Protein AF-A0A8S3T7C3-F1 (afdb_monomer)

Nearest PDB structures (foldseek):
  2nd4-assembly1_A  TM=6.728E-01  e=8.489E+00  Streptococcus parasanguinis FW213
  7zmh-assembly1_U  TM=4.041E-01  e=3.314E+00  Thermochaetoides thermophila DSM 1495
  4nkg-assembly2_D  TM=4.543E-01  e=6.606E+00  Homo sapiens

Structure (mmCIF, N/CA/C/O backbone):
data_AF-A0A8S3T7C3-F1
#
_entry.id   AF-A0A8S3T7C3-F1
#
loop_
_atom_site.group_PDB
_atom_site.id
_atom_site.type_symbol
_atom_site.label_atom_id
_atom_site.label_alt_id
_atom_site.label_comp_id
_atom_site.label_asym_id
_atom_site.label_entity_id
_atom_site.label_seq_id
_atom_site.pdbx_PDB_ins_code
_atom_site.Cartn_x
_atom_site.Cartn_y
_atom_site.Cartn_z
_atom_site.occupancy
_atom_site.B_iso_or_equiv
_atom_site.auth_seq_id
_atom_site.auth_comp_id
_atom_site.auth_asym_id
_atom_site.auth_atom_id
_atom_site.pdbx_PDB_model_num
ATOM 1 N N . MET A 1 1 ? 19.870 19.854 -14.815 1.00 41.34 1 MET A N 1
ATOM 2 C CA . MET A 1 1 ? 20.260 21.283 -14.797 1.00 41.34 1 MET A CA 1
ATOM 3 C C . MET A 1 1 ? 19.054 22.215 -14.689 1.00 41.34 1 MET A C 1
ATOM 5 O O . MET A 1 1 ? 19.066 23.059 -13.814 1.00 41.34 1 MET A O 1
ATOM 9 N N . VAL A 1 2 ? 17.980 22.011 -15.464 1.00 37.09 2 VAL A N 1
ATOM 10 C CA . VAL A 1 2 ? 16.758 22.855 -15.429 1.00 37.09 2 VAL A CA 1
ATOM 11 C C . VAL A 1 2 ? 15.975 22.781 -14.098 1.00 37.09 2 VAL A C 1
ATOM 13 O O . VAL A 1 2 ? 15.328 23.742 -13.699 1.00 37.09 2 VAL A O 1
ATOM 16 N N . PHE A 1 3 ? 16.064 21.662 -13.370 1.00 33.75 3 PHE A N 1
ATOM 17 C CA . PHE A 1 3 ? 15.383 21.472 -12.076 1.00 33.75 3 PHE A CA 1
ATOM 18 C C . PHE A 1 3 ? 16.030 22.252 -10.911 1.00 33.75 3 PHE A C 1
ATOM 20 O O . PHE A 1 3 ? 15.341 22.666 -9.983 1.00 33.75 3 PHE A O 1
ATOM 27 N N . GLU A 1 4 ? 17.345 22.489 -10.976 1.00 38.09 4 GLU A N 1
ATOM 28 C CA . GLU A 1 4 ? 18.123 23.187 -9.937 1.00 38.09 4 GLU A CA 1
ATOM 29 C C . GLU A 1 4 ? 17.812 24.692 -9.887 1.00 38.09 4 GLU A C 1
ATOM 31 O O . GLU A 1 4 ? 17.705 25.272 -8.805 1.00 38.09 4 GLU A O 1
ATOM 36 N N . GLU A 1 5 ? 17.631 25.332 -11.047 1.00 37.97 5 GLU A N 1
ATOM 37 C CA . GLU A 1 5 ? 17.332 26.770 -11.127 1.00 37.97 5 GLU A CA 1
ATOM 38 C C . GLU A 1 5 ? 15.930 27.090 -10.603 1.00 37.97 5 GLU A C 1
ATOM 40 O O . GLU A 1 5 ? 15.769 28.031 -9.826 1.00 37.97 5 GLU A O 1
ATOM 45 N N . LYS A 1 6 ? 14.940 26.246 -10.921 1.00 42.19 6 LYS A N 1
ATOM 46 C CA . LYS A 1 6 ? 13.554 26.420 -10.460 1.00 42.19 6 LYS A CA 1
ATOM 47 C C . LYS A 1 6 ? 13.415 26.242 -8.938 1.00 42.19 6 LYS A C 1
ATOM 49 O O . LYS A 1 6 ? 12.592 26.901 -8.310 1.00 42.19 6 LYS A O 1
ATOM 54 N N . TYR A 1 7 ? 14.257 25.402 -8.328 1.00 45.41 7 TYR A N 1
ATOM 55 C CA . TYR A 1 7 ? 14.296 25.195 -6.874 1.00 45.41 7 TYR A CA 1
ATOM 56 C C . TYR A 1 7 ? 14.985 26.351 -6.124 1.00 45.41 7 TYR A C 1
ATOM 58 O O . TYR A 1 7 ? 14.538 26.746 -5.048 1.00 45.41 7 TYR A O 1
ATOM 66 N N . ARG A 1 8 ? 16.024 26.975 -6.705 1.00 41.47 8 ARG A N 1
ATOM 67 C CA . ARG A 1 8 ? 16.654 28.182 -6.124 1.00 41.47 8 ARG A CA 1
ATOM 68 C C . ARG A 1 8 ? 15.739 29.404 -6.112 1.00 41.47 8 ARG A C 1
ATOM 70 O O . ARG A 1 8 ? 15.961 30.295 -5.294 1.00 41.47 8 ARG A O 1
ATOM 77 N N . GLU A 1 9 ? 14.754 29.467 -7.003 1.00 44.12 9 GLU A N 1
ATOM 78 C CA . GLU A 1 9 ? 13.729 30.516 -6.977 1.00 44.12 9 GLU A CA 1
ATOM 79 C C . GLU A 1 9 ? 12.696 30.287 -5.867 1.00 44.12 9 GLU A C 1
ATOM 81 O O . GLU A 1 9 ? 12.361 31.239 -5.168 1.00 44.12 9 GLU A O 1
ATOM 86 N N . LEU A 1 10 ? 12.283 29.038 -5.618 1.00 44.03 10 LEU A N 1
ATOM 87 C CA . LEU A 1 10 ? 11.311 28.694 -4.566 1.00 44.03 10 LEU A CA 1
ATOM 88 C C . LEU A 1 10 ? 11.869 28.868 -3.140 1.00 44.03 10 LEU A C 1
ATOM 90 O O . LEU A 1 10 ? 11.147 29.276 -2.236 1.00 44.03 10 LEU A O 1
ATOM 94 N N . MET A 1 11 ? 13.171 28.643 -2.937 1.00 41.97 11 MET A N 1
ATOM 95 C CA . MET A 1 11 ? 13.818 28.743 -1.615 1.00 41.97 11 MET A CA 1
ATOM 96 C C . MET A 1 11 ? 14.141 30.182 -1.168 1.00 41.97 11 MET A C 1
ATOM 98 O O . MET A 1 11 ? 14.700 30.379 -0.086 1.00 41.97 11 MET A O 1
ATOM 102 N N . LYS A 1 12 ? 13.826 31.205 -1.978 1.00 38.59 12 LYS A N 1
ATOM 103 C CA . LYS A 1 12 ? 14.024 32.616 -1.596 1.00 38.59 12 LYS A CA 1
ATOM 104 C C . LYS A 1 12 ? 12.904 33.170 -0.707 1.00 38.59 12 LYS A C 1
ATOM 106 O O . LYS A 1 12 ? 13.163 34.151 -0.014 1.00 38.59 12 LYS A O 1
ATOM 111 N N . ASP A 1 13 ? 11.743 32.513 -0.649 1.00 41.47 13 ASP A N 1
ATOM 112 C CA . ASP A 1 13 ? 10.559 33.023 0.063 1.00 41.47 13 ASP A CA 1
ATOM 113 C C . ASP A 1 13 ? 10.259 32.353 1.423 1.00 41.47 13 ASP A C 1
ATOM 115 O O . ASP A 1 13 ? 9.449 32.865 2.191 1.00 41.47 13 ASP A O 1
ATOM 119 N N . GLU A 1 14 ? 10.954 31.282 1.823 1.00 36.72 14 GLU A N 1
ATOM 120 C CA . GLU A 1 14 ? 10.648 30.549 3.073 1.00 36.72 14 GLU A CA 1
ATOM 121 C C . GLU A 1 14 ? 11.502 30.949 4.294 1.00 36.72 14 GLU A C 1
ATOM 123 O O . GLU A 1 14 ? 11.861 30.129 5.140 1.00 36.72 14 GLU A O 1
ATOM 128 N N . LYS A 1 15 ? 11.810 32.242 4.453 1.00 32.53 15 LYS A N 1
ATOM 129 C CA . LYS A 1 15 ? 12.332 32.784 5.727 1.00 32.53 15 LYS A CA 1
ATOM 130 C C . LYS A 1 15 ? 11.276 33.552 6.516 1.00 32.53 15 LYS A C 1
ATOM 132 O O . LYS A 1 15 ? 11.563 34.610 7.056 1.00 32.53 15 LYS A O 1
ATOM 137 N N . SER A 1 16 ? 10.067 33.016 6.623 1.00 36.00 16 SER A N 1
ATOM 138 C CA . SER A 1 16 ? 9.150 33.344 7.717 1.00 36.00 16 SER A CA 1
ATOM 139 C C . SER A 1 16 ? 7.939 32.428 7.644 1.00 36.00 16 SER A C 1
ATOM 141 O O . SER A 1 16 ? 7.048 32.668 6.841 1.00 36.00 16 SER A O 1
ATOM 143 N N . ASN A 1 17 ? 7.880 31.396 8.484 1.00 29.30 17 ASN A N 1
ATOM 144 C CA . ASN A 1 17 ? 6.761 3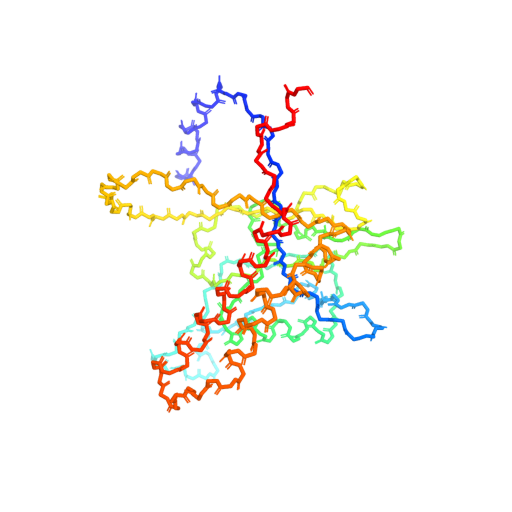1.220 9.411 1.00 29.30 17 ASN A CA 1
ATOM 145 C C . ASN A 1 17 ? 6.934 29.952 10.248 1.00 29.30 17 ASN A C 1
ATOM 147 O O . ASN A 1 17 ? 7.279 28.875 9.776 1.00 29.30 17 ASN A O 1
ATOM 151 N N . ARG A 1 18 ? 6.708 30.151 11.540 1.00 36.19 18 ARG A N 1
ATOM 152 C CA . ARG A 1 18 ? 6.768 29.194 12.636 1.00 36.19 18 ARG A CA 1
ATOM 153 C C . ARG A 1 18 ? 5.322 28.799 12.950 1.00 36.19 18 ARG A C 1
ATOM 155 O O . ARG A 1 18 ? 4.588 29.680 13.366 1.00 36.19 18 ARG A O 1
ATOM 162 N N . PHE A 1 19 ? 4.946 27.530 12.795 1.00 27.70 19 PHE A N 1
ATOM 163 C CA . PHE A 1 19 ? 3.709 26.929 13.334 1.00 27.70 19 PHE A CA 1
ATOM 164 C C . PHE A 1 19 ? 3.987 25.428 13.533 1.00 27.70 19 PHE A C 1
ATOM 166 O O . PHE A 1 19 ? 4.433 24.764 12.605 1.00 27.70 19 PHE A O 1
ATOM 173 N N . GLU A 1 20 ? 4.137 24.939 14.764 1.00 28.67 20 GLU A N 1
ATOM 174 C CA . GLU A 1 20 ? 3.108 24.529 15.738 1.00 28.67 20 GLU A CA 1
ATOM 175 C C . GLU A 1 20 ? 2.345 23.243 15.373 1.00 28.67 20 GLU A C 1
ATOM 177 O O . GLU A 1 20 ? 1.878 23.038 14.259 1.00 28.67 20 GLU A O 1
ATOM 182 N N . ASN A 1 21 ? 2.310 22.366 16.378 1.00 31.17 21 ASN A N 1
ATOM 183 C CA . ASN A 1 21 ? 1.920 20.959 16.392 1.00 31.17 21 ASN A CA 1
ATOM 184 C C . ASN A 1 21 ? 0.491 20.689 15.912 1.00 31.17 21 ASN A C 1
ATOM 186 O O . ASN A 1 21 ? -0.402 21.466 16.230 1.00 31.17 21 ASN A O 1
ATOM 190 N N . CYS A 1 22 ? 0.255 19.500 15.342 1.00 24.47 22 CYS A N 1
ATOM 191 C CA . CYS A 1 22 ? -1.000 18.753 15.505 1.00 24.47 22 CYS A CA 1
ATOM 192 C C . CYS A 1 22 ? -0.789 17.250 15.234 1.00 24.47 22 CYS A C 1
ATOM 194 O O . CYS A 1 22 ? -0.363 16.848 14.154 1.00 24.47 22 CYS A O 1
ATOM 196 N N . GLU A 1 23 ? -1.106 16.434 16.239 1.00 27.38 23 GLU A N 1
ATOM 197 C CA . GLU A 1 23 ? -1.220 14.973 16.188 1.00 27.38 23 GLU A CA 1
ATOM 198 C C . GLU A 1 23 ? -2.558 14.537 15.560 1.00 27.38 23 GLU A C 1
ATOM 200 O O . GLU A 1 23 ? -3.568 15.238 15.672 1.00 27.38 23 GLU A O 1
ATOM 205 N N . GLY A 1 24 ? -2.599 13.340 14.961 1.00 26.66 24 GLY A N 1
ATOM 206 C CA . GLY A 1 24 ? -3.849 12.714 14.519 1.00 26.66 24 GLY A CA 1
ATOM 207 C C . GLY A 1 24 ? -3.660 11.406 13.750 1.00 26.66 24 GLY A C 1
ATOM 208 O O . GLY A 1 24 ? -3.344 11.418 12.567 1.00 26.66 24 GLY A O 1
ATOM 209 N N . LEU A 1 25 ? -3.876 10.294 14.453 1.00 27.42 25 LEU A N 1
ATOM 210 C CA . LEU A 1 25 ? -3.866 8.898 14.000 1.00 27.42 25 LEU A CA 1
ATOM 211 C C . LEU A 1 25 ? -5.093 8.547 13.133 1.00 27.42 25 LEU A C 1
ATOM 213 O O . LEU A 1 25 ? -6.195 9.021 13.407 1.00 27.42 25 LEU A O 1
ATOM 217 N N . ALA A 1 26 ? -4.923 7.624 12.181 1.00 27.19 26 ALA A N 1
ATOM 218 C CA . ALA A 1 26 ? -6.006 6.877 11.531 1.00 27.19 26 ALA A CA 1
ATOM 219 C C . ALA A 1 26 ? -5.814 5.358 11.764 1.00 27.19 26 ALA A C 1
ATOM 221 O O . ALA A 1 26 ? -4.669 4.901 11.765 1.00 27.19 26 ALA A O 1
ATOM 222 N N . PRO A 1 27 ? -6.886 4.567 11.978 1.00 32.22 27 PRO A N 1
ATOM 223 C CA . PRO A 1 27 ? -6.794 3.139 12.276 1.00 32.22 27 PRO A CA 1
ATOM 224 C C . PRO A 1 27 ? -6.954 2.283 11.007 1.00 32.22 27 PRO A C 1
ATOM 226 O O . PRO A 1 27 ? -7.888 2.494 10.236 1.00 32.22 27 PRO A O 1
ATOM 229 N N . VAL A 1 28 ? -6.104 1.268 10.820 1.00 30.17 28 VAL A N 1
ATOM 230 C CA . VAL A 1 28 ? -6.327 0.183 9.844 1.00 30.17 28 VAL A CA 1
ATOM 231 C C . VAL A 1 28 ? -6.157 -1.167 10.547 1.00 30.17 28 VAL A C 1
ATOM 233 O O . VAL A 1 28 ? -5.295 -1.342 11.404 1.00 30.17 28 VAL A O 1
ATOM 236 N N . GLN A 1 29 ? -7.081 -2.074 10.236 1.00 29.91 29 GLN A N 1
ATOM 237 C CA . GLN A 1 29 ? -7.439 -3.298 10.953 1.00 29.91 29 GLN A CA 1
ATOM 238 C C . GLN A 1 29 ? -6.289 -4.296 11.180 1.00 29.91 29 GLN A C 1
ATOM 240 O O . GLN A 1 29 ? -5.630 -4.750 10.250 1.00 29.91 29 GLN A O 1
ATOM 245 N N . LEU A 1 30 ? -6.163 -4.730 12.438 1.00 27.92 30 LEU A N 1
ATOM 246 C CA . LEU A 1 30 ? -5.448 -5.930 12.875 1.00 27.92 30 LEU A CA 1
ATOM 247 C C . LEU A 1 30 ? -6.352 -7.162 12.693 1.00 27.92 30 LEU A C 1
ATOM 249 O O . LEU A 1 30 ? -7.326 -7.328 13.427 1.00 27.92 30 LEU A O 1
ATOM 253 N N . ILE A 1 31 ? -6.003 -8.057 11.766 1.00 29.80 31 ILE A N 1
ATOM 254 C CA . ILE A 1 31 ? -6.471 -9.449 11.791 1.00 29.80 31 ILE A CA 1
ATOM 255 C C . ILE A 1 31 ? -5.421 -10.256 12.558 1.00 29.80 31 ILE A C 1
ATOM 257 O O . ILE A 1 31 ? -4.314 -10.490 12.084 1.00 29.80 31 ILE A O 1
ATOM 261 N N . SER A 1 32 ? -5.774 -10.648 13.781 1.00 28.91 32 SER A N 1
ATOM 262 C CA . SER A 1 32 ? -4.986 -11.524 14.647 1.00 28.91 32 SER A CA 1
ATOM 263 C C . SER A 1 32 ? -5.475 -12.961 14.492 1.00 28.91 32 SER A C 1
ATOM 265 O O . SER A 1 32 ? -6.588 -13.261 14.925 1.00 28.91 32 SER A O 1
ATOM 267 N N . GLN A 1 33 ? -4.616 -13.857 14.004 1.00 28.38 33 GLN A N 1
ATOM 268 C CA . GLN A 1 33 ? -4.565 -15.239 14.486 1.00 28.38 33 GLN A CA 1
ATOM 269 C C . GLN A 1 33 ? -3.101 -15.705 14.565 1.00 28.38 33 GLN A C 1
ATOM 271 O O . GLN A 1 33 ? -2.411 -15.828 13.563 1.00 28.38 33 GLN A O 1
ATOM 276 N N . TYR A 1 34 ? -2.644 -15.904 15.803 1.00 30.69 34 TYR A N 1
ATOM 277 C CA . TYR A 1 34 ? -1.534 -16.751 16.257 1.00 30.69 34 TYR A CA 1
ATOM 278 C C . TYR A 1 34 ? -0.180 -16.707 15.502 1.00 30.69 34 TYR A C 1
ATOM 280 O O . TYR A 1 34 ? 0.051 -17.409 14.528 1.00 30.69 34 TYR A O 1
ATOM 288 N N . GLY A 1 35 ? 0.808 -16.031 16.105 1.00 35.06 35 GLY A N 1
ATOM 289 C CA . GLY A 1 35 ? 2.075 -16.716 16.417 1.00 35.06 35 GLY A CA 1
ATOM 290 C C . GLY A 1 35 ? 3.281 -16.619 15.474 1.00 35.06 35 GLY A C 1
ATOM 291 O O . GLY A 1 35 ? 4.296 -17.234 15.786 1.00 35.06 35 GLY A O 1
ATOM 292 N N . THR A 1 36 ? 3.266 -15.835 14.396 1.00 36.44 36 THR A N 1
ATOM 293 C CA . THR A 1 36 ? 4.489 -15.577 13.603 1.00 36.44 36 THR A CA 1
ATOM 294 C C . THR A 1 36 ? 4.577 -14.109 13.224 1.00 36.44 36 THR A C 1
ATOM 296 O O . THR A 1 36 ? 3.630 -13.593 12.650 1.00 36.44 36 THR A O 1
ATOM 299 N N . CYS A 1 37 ? 5.686 -13.428 13.528 1.00 47.44 37 CYS A N 1
ATOM 300 C CA . CYS A 1 37 ? 5.932 -12.023 13.173 1.00 47.44 37 CYS A CA 1
ATOM 301 C C . CYS A 1 37 ? 5.534 -11.744 11.713 1.00 47.44 37 CYS A C 1
ATOM 303 O O . CYS A 1 37 ? 6.211 -12.232 10.814 1.00 47.44 37 CYS A O 1
ATOM 305 N N . TRP A 1 38 ? 4.441 -11.004 11.497 1.00 61.25 38 TRP A N 1
ATOM 306 C CA . TRP A 1 38 ? 3.673 -10.846 10.243 1.00 61.25 38 TRP A CA 1
ATOM 307 C C . TRP A 1 38 ? 4.320 -9.934 9.184 1.00 61.25 38 TRP A C 1
ATOM 309 O O . TRP A 1 38 ? 3.643 -9.392 8.318 1.00 61.25 38 TRP A O 1
ATOM 319 N N . TRP A 1 39 ? 5.632 -9.752 9.246 1.00 82.25 39 TRP A N 1
ATOM 320 C CA . TRP A 1 39 ? 6.333 -8.721 8.493 1.00 82.25 39 TRP A CA 1
ATOM 321 C C . TRP A 1 39 ? 7.027 -9.318 7.260 1.00 82.25 39 TRP A C 1
ATOM 323 O O . TRP A 1 39 ? 7.848 -10.223 7.441 1.00 82.25 39 TRP A O 1
ATOM 333 N N . PRO A 1 40 ? 6.698 -8.875 6.032 1.00 89.00 40 PRO A N 1
ATOM 334 C CA . PRO A 1 40 ? 7.343 -9.371 4.821 1.00 89.00 40 PRO A CA 1
ATOM 335 C C . PRO A 1 40 ? 8.765 -8.815 4.702 1.00 89.00 40 PRO A C 1
ATOM 337 O O . PRO A 1 40 ? 8.986 -7.631 4.939 1.00 89.00 40 PRO A O 1
ATOM 340 N N . TRP A 1 41 ? 9.716 -9.656 4.296 1.00 93.19 41 TRP A N 1
ATOM 341 C CA . TRP A 1 41 ? 11.074 -9.234 3.949 1.00 93.19 41 TRP A CA 1
ATOM 342 C C . TRP A 1 41 ? 11.267 -9.350 2.443 1.00 93.19 41 TRP A C 1
ATOM 344 O O . TRP A 1 41 ? 11.242 -10.454 1.904 1.00 93.19 41 TRP A O 1
ATOM 354 N N . THR A 1 42 ? 11.461 -8.225 1.758 1.00 93.56 42 THR A N 1
ATOM 355 C CA . THR A 1 42 ? 11.630 -8.184 0.292 1.00 93.56 42 THR A CA 1
ATOM 356 C C . THR A 1 42 ? 13.080 -8.019 -0.166 1.00 93.56 42 THR A C 1
ATOM 358 O O . THR A 1 42 ? 13.342 -8.018 -1.368 1.00 93.56 42 THR A O 1
ATOM 361 N N . GLY A 1 43 ? 14.036 -7.860 0.753 1.00 91.81 43 GLY A N 1
ATOM 362 C CA . GLY A 1 43 ? 15.450 -7.637 0.431 1.00 91.81 43 GLY A CA 1
ATOM 363 C C . GLY A 1 43 ? 15.625 -6.478 -0.547 1.00 91.81 43 GLY A C 1
ATOM 364 O O . GLY A 1 43 ? 14.952 -5.461 -0.403 1.00 91.81 43 GLY A O 1
ATOM 365 N N . SER A 1 44 ? 16.416 -6.674 -1.603 1.00 90.75 44 SER A N 1
ATOM 366 C CA . SER A 1 44 ? 16.519 -5.766 -2.765 1.00 90.75 44 SER A CA 1
ATOM 367 C C . SER A 1 44 ? 15.957 -6.385 -4.052 1.00 90.75 44 SER A C 1
ATOM 369 O O . SER A 1 44 ? 16.296 -5.947 -5.147 1.00 90.75 44 SER A O 1
ATOM 371 N N . GLU A 1 45 ? 15.112 -7.413 -3.930 1.00 92.88 45 GLU A N 1
ATOM 372 C CA . GLU A 1 45 ? 14.513 -8.090 -5.084 1.00 92.88 45 GLU A CA 1
ATOM 373 C C . GLU A 1 45 ? 13.605 -7.140 -5.886 1.00 92.88 45 GLU A C 1
ATOM 375 O O . GLU A 1 45 ? 12.971 -6.246 -5.291 1.00 92.88 45 GLU A O 1
ATOM 380 N N . PRO A 1 46 ? 13.542 -7.315 -7.220 1.00 92.25 46 PRO A N 1
ATOM 381 C CA . PRO A 1 46 ? 12.700 -6.509 -8.088 1.00 92.25 46 PRO A CA 1
ATOM 382 C C . PRO A 1 46 ? 11.216 -6.804 -7.843 1.00 92.25 46 PRO A C 1
ATOM 384 O O .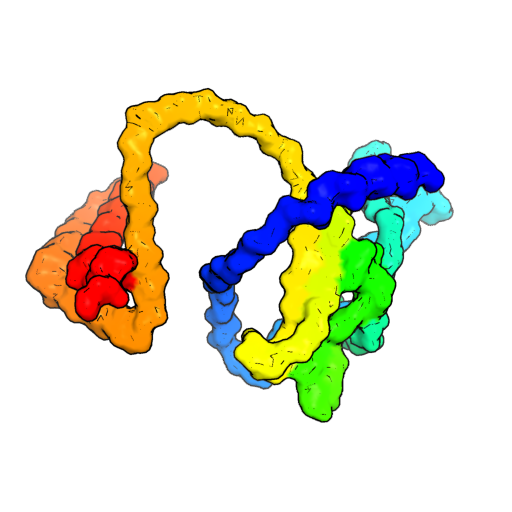 PRO A 1 46 ? 10.806 -7.938 -7.619 1.00 92.25 46 PRO A O 1
ATOM 387 N N . ASP A 1 47 ? 10.408 -5.754 -7.912 1.00 93.00 47 ASP A N 1
ATOM 388 C CA . ASP A 1 47 ? 8.940 -5.762 -7.827 1.00 93.00 47 ASP A CA 1
ATOM 389 C C . ASP A 1 47 ? 8.295 -5.459 -9.200 1.00 93.00 47 ASP A C 1
ATOM 391 O O . ASP A 1 47 ? 7.146 -5.024 -9.277 1.00 93.00 47 ASP A O 1
ATOM 395 N N . PHE A 1 48 ? 9.062 -5.660 -10.274 1.00 92.00 48 PHE A N 1
ATOM 396 C CA . PHE A 1 48 ? 8.691 -5.468 -11.676 1.00 92.00 48 PHE A CA 1
ATOM 397 C C . PHE A 1 48 ? 9.319 -6.571 -12.536 1.00 92.00 48 PHE A C 1
ATOM 399 O O . PHE A 1 48 ? 10.262 -7.240 -12.101 1.00 92.00 48 PHE A O 1
ATOM 406 N N . ILE A 1 49 ? 8.812 -6.756 -13.756 1.00 88.81 49 ILE A N 1
ATOM 407 C CA . ILE A 1 49 ? 9.365 -7.734 -14.700 1.00 88.81 49 ILE A CA 1
ATOM 408 C C . ILE A 1 49 ? 10.682 -7.190 -15.265 1.00 88.81 49 ILE A C 1
ATOM 410 O O . ILE A 1 49 ? 10.728 -6.120 -15.868 1.00 88.81 49 ILE A O 1
ATOM 414 N N . GLN A 1 50 ? 11.782 -7.909 -15.051 1.00 84.69 50 GLN A N 1
ATOM 415 C CA . GLN A 1 50 ? 13.063 -7.552 -15.662 1.00 84.69 50 GLN A CA 1
ATOM 416 C C . GLN A 1 50 ? 13.012 -7.814 -17.172 1.00 84.69 50 GLN A C 1
ATOM 418 O O . GLN A 1 50 ? 12.425 -8.801 -17.604 1.00 84.69 50 GLN A O 1
ATOM 423 N N . ASP A 1 51 ? 13.622 -6.924 -17.957 1.00 79.94 51 ASP A N 1
ATOM 424 C CA . ASP A 1 51 ? 13.691 -7.013 -19.425 1.00 79.94 51 ASP A CA 1
ATOM 425 C C . ASP A 1 51 ? 12.324 -7.054 -20.141 1.00 79.94 51 ASP A C 1
ATOM 427 O O . ASP A 1 51 ? 12.197 -7.574 -21.250 1.00 79.94 51 ASP A O 1
ATOM 431 N N . ASP A 1 52 ? 11.315 -6.412 -19.543 1.00 80.81 52 ASP A N 1
ATOM 432 C CA . ASP A 1 52 ? 9.912 -6.397 -19.995 1.00 80.81 52 ASP A CA 1
ATOM 433 C C . ASP A 1 52 ? 9.668 -5.752 -21.374 1.00 80.81 52 ASP A C 1
ATOM 435 O O . ASP A 1 52 ? 8.597 -5.875 -21.964 1.00 80.81 52 ASP A O 1
ATOM 439 N N . SER A 1 53 ? 10.666 -5.038 -21.893 1.00 74.50 53 SER A N 1
ATOM 440 C CA . SER A 1 53 ? 10.630 -4.376 -23.205 1.00 74.50 53 SER A CA 1
ATOM 441 C C . SER A 1 53 ? 11.495 -5.068 -24.262 1.00 74.50 53 SER A C 1
ATOM 443 O O . SER A 1 53 ? 11.575 -4.581 -25.391 1.00 74.50 53 SER A O 1
ATOM 445 N N . SER A 1 54 ? 12.157 -6.180 -23.919 1.00 69.06 54 SER A N 1
ATOM 446 C CA . SER A 1 54 ? 13.022 -6.893 -24.859 1.00 69.06 54 SER A CA 1
ATOM 447 C C . SER A 1 54 ? 12.200 -7.796 -25.786 1.00 69.06 54 SER A C 1
ATOM 449 O O . SER A 1 54 ? 11.610 -8.789 -25.370 1.00 69.06 54 SER A O 1
ATOM 451 N N . ASP A 1 55 ? 12.193 -7.462 -27.078 1.00 67.81 55 ASP A N 1
ATOM 452 C CA . ASP A 1 55 ? 11.618 -8.304 -28.143 1.00 67.81 55 ASP A CA 1
ATOM 453 C C . ASP A 1 55 ? 12.589 -9.423 -28.580 1.00 67.81 55 ASP A C 1
ATOM 455 O O . ASP A 1 55 ? 12.328 -10.187 -29.508 1.00 67.81 55 ASP A O 1
ATOM 459 N N . ASP A 1 56 ? 13.742 -9.521 -27.909 1.00 70.19 56 ASP A N 1
ATOM 460 C CA . ASP A 1 56 ? 14.888 -10.346 -28.310 1.00 70.19 56 ASP A CA 1
ATOM 461 C C . ASP A 1 56 ? 14.608 -11.856 -28.245 1.00 70.19 56 ASP A C 1
ATOM 463 O O . ASP A 1 56 ? 15.322 -12.659 -28.856 1.00 70.19 56 ASP A O 1
ATOM 467 N N . HIS A 1 57 ? 13.590 -12.269 -27.488 1.00 72.50 57 HIS A N 1
ATOM 468 C CA . HIS A 1 57 ? 13.300 -13.682 -27.237 1.00 72.50 57 HIS A CA 1
ATOM 469 C C . HIS A 1 57 ? 11.881 -14.097 -27.624 1.00 72.50 57 HIS A C 1
ATOM 471 O O . HIS A 1 57 ? 11.691 -15.227 -28.083 1.00 72.50 57 HIS A O 1
ATOM 477 N N . ILE A 1 58 ? 10.888 -13.222 -27.448 1.00 76.06 58 ILE A N 1
ATOM 478 C CA . ILE A 1 58 ? 9.485 -13.510 -27.758 1.00 76.06 58 ILE A CA 1
ATOM 479 C C . ILE A 1 58 ? 8.844 -12.238 -28.323 1.00 76.06 58 ILE A C 1
ATOM 481 O O . ILE A 1 58 ? 8.854 -11.233 -27.616 1.00 76.06 58 ILE A O 1
ATOM 485 N N . PRO A 1 59 ? 8.246 -12.288 -29.531 1.00 78.00 59 PRO A N 1
ATOM 486 C CA . PRO A 1 59 ? 7.562 -11.141 -30.104 1.00 78.00 59 PRO A CA 1
ATOM 487 C C . PRO A 1 59 ? 6.424 -10.675 -29.187 1.00 78.00 59 PRO A C 1
ATOM 489 O O . PRO A 1 59 ? 5.475 -11.430 -28.942 1.00 78.00 59 PRO A O 1
ATOM 492 N N . LEU A 1 60 ? 6.515 -9.445 -28.682 1.00 79.75 60 LEU A N 1
ATOM 493 C CA . LEU A 1 60 ? 5.479 -8.850 -27.838 1.00 79.75 60 LEU A CA 1
ATOM 494 C C . LEU A 1 60 ? 4.261 -8.445 -28.682 1.00 79.75 60 LEU A C 1
ATOM 496 O O . LEU A 1 60 ? 4.373 -7.968 -29.813 1.00 79.75 60 LEU A O 1
ATOM 500 N N . TYR A 1 61 ? 3.058 -8.624 -28.133 1.00 81.69 61 TYR A N 1
ATOM 501 C CA . TYR A 1 61 ? 1.840 -8.154 -28.793 1.00 81.69 61 TYR A CA 1
ATOM 502 C C . TYR A 1 61 ? 1.775 -6.623 -28.777 1.00 81.69 61 TYR A C 1
ATOM 504 O O . TYR A 1 61 ? 2.116 -5.995 -27.780 1.00 81.69 61 TYR A O 1
ATOM 512 N N . ASN A 1 62 ? 1.226 -6.017 -29.835 1.00 79.31 62 ASN A N 1
ATOM 513 C CA . ASN A 1 62 ? 1.109 -4.554 -29.966 1.00 79.31 62 ASN A CA 1
ATOM 514 C C . ASN A 1 62 ? 0.354 -3.858 -28.813 1.00 79.31 62 ASN A C 1
ATOM 516 O O . ASN A 1 62 ? 0.454 -2.645 -28.663 1.00 79.31 62 ASN A O 1
ATOM 520 N N 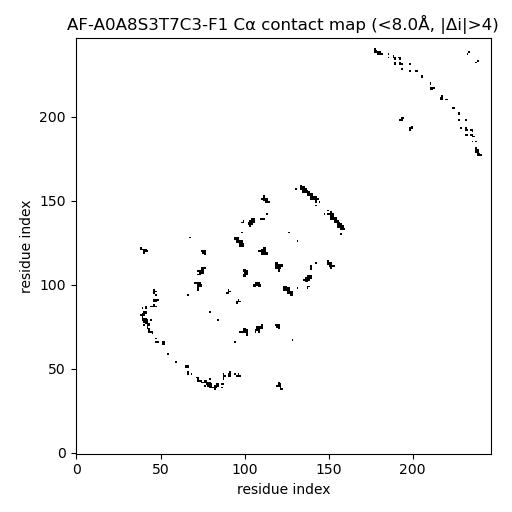. ASN A 1 63 ? -0.455 -4.593 -28.047 1.00 83.75 63 ASN A N 1
ATOM 521 C CA . ASN A 1 63 ? -1.218 -4.090 -26.904 1.00 83.75 63 ASN A CA 1
ATOM 522 C C . ASN A 1 63 ? -0.587 -4.438 -25.545 1.00 83.75 63 ASN A C 1
ATOM 524 O O . ASN A 1 63 ? -1.215 -4.196 -24.514 1.00 83.75 63 ASN A O 1
ATOM 528 N N . TYR A 1 64 ? 0.609 -5.029 -25.529 1.00 84.25 64 TYR A N 1
ATOM 529 C CA . TYR A 1 64 ? 1.352 -5.259 -24.301 1.00 84.25 64 TYR A CA 1
ATOM 530 C C . TYR A 1 64 ? 1.869 -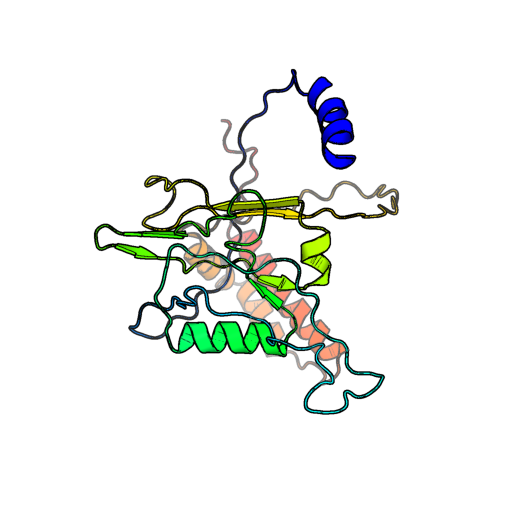3.925 -23.762 1.00 84.25 64 TYR A C 1
ATOM 532 O O . TYR A 1 64 ? 2.576 -3.193 -24.452 1.00 84.25 64 TYR A O 1
ATOM 540 N N . ASN A 1 65 ? 1.474 -3.589 -22.537 1.00 83.19 65 ASN A N 1
ATOM 541 C CA . ASN A 1 65 ? 1.934 -2.379 -21.873 1.00 83.19 65 ASN A CA 1
ATOM 542 C C . ASN A 1 65 ? 3.127 -2.733 -20.985 1.00 83.19 65 ASN A C 1
ATOM 544 O O . ASN A 1 65 ? 2.917 -3.247 -19.883 1.00 83.19 65 ASN A O 1
ATOM 548 N N . CYS A 1 66 ? 4.337 -2.470 -21.477 1.00 83.94 66 CYS A N 1
ATOM 549 C CA . CYS A 1 66 ? 5.563 -2.675 -20.717 1.00 83.94 66 CYS A CA 1
ATOM 550 C C . CYS A 1 66 ? 5.584 -1.812 -19.448 1.00 83.94 66 CYS A C 1
ATOM 552 O O . CYS A 1 66 ? 5.052 -0.702 -19.407 1.00 83.94 66 CYS A O 1
ATOM 554 N N . ASP A 1 67 ? 6.234 -2.323 -18.419 1.00 81.94 67 ASP A N 1
ATOM 555 C CA . ASP A 1 67 ? 6.455 -1.642 -17.156 1.00 81.94 67 ASP A CA 1
ATOM 556 C C . ASP A 1 67 ? 7.422 -0.452 -17.306 1.00 81.94 67 ASP A C 1
ATOM 558 O O . ASP A 1 67 ? 8.473 -0.540 -17.952 1.00 81.94 67 ASP A O 1
ATOM 562 N N . ILE A 1 68 ? 7.104 0.678 -16.662 1.00 75.88 68 ILE A N 1
ATOM 563 C CA . ILE A 1 68 ? 7.971 1.861 -16.653 1.00 75.88 68 ILE A CA 1
ATOM 564 C C . ILE A 1 68 ? 9.022 1.704 -15.548 1.00 75.88 68 ILE A C 1
ATOM 566 O O . ILE A 1 68 ? 8.763 1.918 -14.359 1.00 75.88 68 ILE A O 1
ATOM 570 N N . ILE A 1 69 ? 10.256 1.371 -15.935 1.00 69.75 69 ILE A N 1
ATOM 571 C CA . ILE A 1 69 ? 11.373 1.244 -14.991 1.00 69.75 69 ILE A CA 1
ATOM 572 C C . ILE A 1 69 ? 11.936 2.635 -14.673 1.00 69.75 69 ILE A C 1
ATOM 574 O O . ILE A 1 69 ? 12.790 3.156 -15.386 1.00 69.75 69 ILE A O 1
ATOM 578 N N . GLN A 1 70 ? 11.471 3.249 -13.584 1.00 66.50 70 GLN A N 1
ATOM 579 C CA . GLN A 1 70 ? 11.967 4.567 -13.165 1.00 66.50 70 GLN A CA 1
ATOM 580 C C . GLN A 1 70 ? 13.330 4.498 -12.462 1.00 66.50 70 GLN A C 1
ATOM 582 O O . GLN A 1 70 ? 14.243 5.246 -12.800 1.00 66.50 70 GLN A O 1
ATOM 587 N N . GLN A 1 71 ? 13.473 3.614 -11.467 1.00 77.00 71 GLN A N 1
ATOM 588 C CA . GLN A 1 71 ? 14.702 3.468 -10.681 1.00 77.00 71 GLN A CA 1
ATOM 589 C C . GLN A 1 71 ? 14.733 2.125 -9.948 1.00 77.00 71 GLN A C 1
ATOM 591 O O . GLN A 1 71 ? 13.713 1.705 -9.403 1.00 77.00 71 GLN A O 1
ATOM 596 N N . ILE A 1 72 ? 15.896 1.469 -9.902 1.00 86.00 72 ILE A N 1
ATOM 597 C CA . ILE A 1 72 ? 16.094 0.232 -9.132 1.00 86.00 72 ILE A CA 1
ATOM 598 C C . ILE A 1 72 ? 16.025 0.548 -7.637 1.00 86.00 72 ILE A C 1
ATOM 600 O O . ILE A 1 72 ? 16.578 1.543 -7.167 1.00 86.00 72 ILE A O 1
ATOM 604 N N . ARG A 1 73 ? 15.338 -0.317 -6.895 1.00 90.94 73 ARG A N 1
ATOM 605 C CA . ARG A 1 73 ? 15.161 -0.194 -5.454 1.00 90.94 73 ARG A CA 1
ATOM 606 C C . ARG A 1 73 ? 16.438 -0.550 -4.693 1.00 90.94 73 ARG A C 1
ATOM 608 O O . ARG A 1 73 ? 16.993 -1.628 -4.887 1.00 90.94 73 ARG A O 1
ATOM 615 N N . CYS A 1 74 ? 16.830 0.305 -3.755 1.00 93.19 74 CYS A N 1
ATOM 616 C CA . CYS A 1 74 ? 17.830 -0.020 -2.739 1.00 93.19 74 CYS A CA 1
ATOM 617 C C . CYS A 1 74 ? 17.177 -0.547 -1.451 1.00 93.19 74 CYS A C 1
ATOM 619 O O . CYS A 1 74 ? 16.051 -0.192 -1.106 1.00 93.19 74 CYS A O 1
ATOM 621 N N . SER A 1 75 ? 17.892 -1.380 -0.700 1.00 95.19 75 SER A N 1
ATOM 622 C CA . SER A 1 75 ? 17.504 -1.761 0.657 1.00 95.19 75 SER A CA 1
ATOM 623 C C . SER A 1 75 ? 18.734 -2.045 1.503 1.00 95.19 75 SER A C 1
ATOM 625 O O . SER A 1 75 ? 19.667 -2.711 1.053 1.00 95.19 75 SER A O 1
ATOM 627 N N . ASN A 1 76 ? 18.710 -1.582 2.751 1.00 94.06 76 ASN A N 1
ATOM 628 C CA . ASN A 1 76 ? 19.676 -1.975 3.770 1.00 94.06 76 ASN A CA 1
ATOM 629 C C . ASN A 1 76 ? 19.403 -3.387 4.316 1.00 94.06 76 ASN A C 1
ATOM 631 O O . ASN A 1 76 ? 20.253 -3.939 5.016 1.00 94.06 76 ASN A O 1
ATOM 635 N N . ASP A 1 77 ? 18.229 -3.962 4.039 1.00 92.38 77 ASP A N 1
ATOM 636 C CA . ASP A 1 77 ? 17.919 -5.348 4.372 1.00 92.38 77 ASP A CA 1
ATOM 637 C C . ASP A 1 77 ? 18.204 -6.247 3.165 1.00 92.38 77 ASP A C 1
ATOM 639 O O . ASP A 1 77 ? 17.821 -5.950 2.036 1.00 92.38 77 ASP A O 1
ATOM 643 N N . CYS A 1 78 ? 18.888 -7.363 3.401 1.00 90.88 78 CYS A N 1
ATOM 644 C CA . CYS A 1 78 ? 19.217 -8.349 2.373 1.00 90.88 78 CYS A CA 1
ATOM 645 C C . CYS A 1 78 ? 18.370 -9.622 2.479 1.00 90.88 78 CYS A C 1
ATOM 647 O O . CYS A 1 78 ? 18.514 -10.529 1.659 1.00 90.88 78 CYS A O 1
ATOM 649 N N . LYS A 1 79 ? 17.510 -9.724 3.498 1.00 91.00 79 LYS A N 1
ATOM 650 C CA . LYS A 1 79 ? 16.692 -10.914 3.719 1.00 91.00 79 LYS A CA 1
ATOM 651 C C . LYS A 1 79 ? 15.471 -10.885 2.819 1.00 91.00 79 LYS A C 1
ATOM 653 O O . LYS A 1 79 ? 14.844 -9.845 2.645 1.00 91.00 79 LYS A O 1
ATOM 658 N N . VAL A 1 80 ? 15.115 -12.057 2.307 1.00 92.44 80 VAL A N 1
ATOM 659 C CA . VAL A 1 80 ? 13.880 -12.279 1.560 1.00 92.44 80 VAL A CA 1
ATOM 660 C C . VAL A 1 80 ? 13.170 -13.482 2.160 1.00 92.44 80 VAL A C 1
ATOM 662 O O . VAL A 1 80 ? 13.792 -14.531 2.345 1.00 92.44 80 VAL A O 1
ATOM 665 N N . ASP A 1 81 ? 11.881 -13.354 2.461 1.00 91.00 81 ASP A N 1
ATOM 666 C CA . A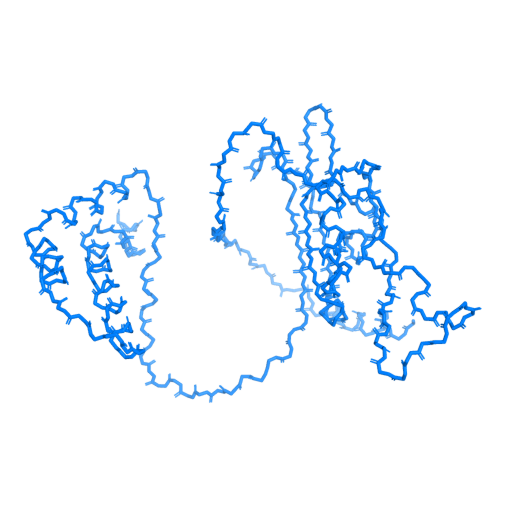SP A 1 81 ? 11.057 -14.464 2.943 1.00 91.00 81 ASP A CA 1
ATOM 667 C C . ASP A 1 81 ? 9.895 -14.785 1.993 1.00 91.00 81 ASP A C 1
ATOM 669 O O . ASP A 1 81 ? 9.670 -14.114 0.986 1.00 91.00 81 ASP A O 1
ATOM 673 N N . SER A 1 82 ? 9.161 -15.865 2.276 1.00 92.81 82 SER A N 1
ATOM 674 C CA . SER A 1 82 ? 8.044 -16.306 1.429 1.00 92.81 82 SER A CA 1
ATOM 675 C C . SER A 1 82 ? 6.934 -15.260 1.313 1.00 92.81 82 SER A C 1
ATOM 677 O O . SER A 1 82 ? 6.289 -15.168 0.274 1.00 92.81 82 SER A O 1
ATOM 679 N N . ARG A 1 83 ? 6.728 -14.449 2.352 1.00 91.69 83 ARG A N 1
ATOM 680 C CA . ARG A 1 83 ? 5.720 -13.382 2.374 1.00 91.69 83 ARG A CA 1
ATOM 681 C C . ARG A 1 83 ? 6.185 -12.154 1.609 1.00 91.69 83 ARG A C 1
ATOM 683 O O . ARG A 1 83 ? 5.394 -11.541 0.907 1.00 91.69 83 ARG A O 1
ATOM 690 N N . GLY A 1 84 ? 7.470 -11.827 1.693 1.00 94.38 84 GLY A N 1
ATOM 691 C CA . GLY A 1 84 ? 8.097 -10.834 0.839 1.00 94.38 84 GLY A CA 1
ATOM 692 C C . GLY A 1 84 ? 7.984 -11.209 -0.628 1.00 94.38 84 GLY A C 1
ATOM 693 O O . GLY A 1 84 ? 7.607 -10.361 -1.423 1.00 94.38 84 GLY A O 1
ATOM 694 N N . LYS A 1 85 ? 8.183 -12.485 -0.979 1.00 95.31 85 LYS A N 1
ATOM 695 C CA . LYS A 1 85 ? 7.914 -12.972 -2.343 1.00 95.31 85 LYS A CA 1
ATOM 696 C C . LYS A 1 85 ? 6.457 -12.767 -2.752 1.00 95.31 85 LYS A C 1
ATOM 698 O O . LYS A 1 85 ? 6.220 -12.206 -3.807 1.00 95.31 85 LYS A O 1
ATOM 703 N N . GLN A 1 86 ? 5.495 -13.096 -1.888 1.00 95.81 86 GLN A N 1
ATOM 704 C CA . GLN A 1 86 ? 4.075 -12.827 -2.163 1.00 95.81 86 GLN A CA 1
ATOM 705 C C . GLN A 1 86 ? 3.773 -11.331 -2.348 1.00 95.81 86 GLN A C 1
ATOM 707 O O . GLN A 1 86 ? 2.964 -10.969 -3.198 1.00 95.81 86 GLN A O 1
ATOM 712 N N . LEU A 1 87 ? 4.418 -10.454 -1.572 1.00 95.38 87 LEU A N 1
ATOM 713 C CA . LEU A 1 87 ? 4.293 -9.005 -1.740 1.00 95.38 87 LEU A CA 1
ATOM 714 C C . LEU A 1 87 ? 4.891 -8.540 -3.077 1.00 95.38 87 LEU A C 1
ATOM 716 O O . LEU A 1 87 ? 4.293 -7.700 -3.745 1.00 95.38 87 LEU A O 1
ATOM 720 N N . LEU A 1 88 ? 6.039 -9.087 -3.479 1.00 95.69 88 LEU A N 1
ATOM 721 C CA . LEU A 1 88 ? 6.654 -8.805 -4.777 1.00 95.69 88 LEU A CA 1
ATOM 722 C C . LEU A 1 88 ? 5.764 -9.301 -5.924 1.00 95.69 88 LEU A C 1
ATOM 724 O O . LEU A 1 88 ? 5.499 -8.535 -6.844 1.00 95.69 88 LEU A O 1
ATOM 728 N N . ASP A 1 89 ? 5.214 -10.513 -5.825 1.00 95.88 89 ASP A N 1
ATOM 729 C CA . ASP A 1 89 ? 4.281 -11.079 -6.807 1.00 95.88 89 ASP A CA 1
ATOM 730 C C . ASP A 1 89 ? 3.017 -10.213 -6.949 1.00 95.88 89 ASP A C 1
ATOM 732 O O . ASP A 1 89 ? 2.539 -9.962 -8.059 1.00 95.88 89 ASP A O 1
ATOM 736 N N . LEU A 1 90 ? 2.486 -9.698 -5.832 1.00 95.12 90 LEU A N 1
ATOM 737 C CA . LEU A 1 90 ? 1.380 -8.739 -5.839 1.00 95.12 90 LEU A CA 1
ATOM 738 C C . LEU A 1 90 ? 1.767 -7.449 -6.573 1.00 95.12 90 LEU A C 1
ATOM 740 O O . LEU A 1 90 ? 0.987 -6.947 -7.382 1.00 95.12 90 LEU A O 1
ATOM 744 N N . CYS A 1 91 ? 2.964 -6.922 -6.309 1.00 94.44 91 CYS A N 1
ATOM 745 C CA . CYS A 1 91 ? 3.439 -5.700 -6.950 1.00 94.44 91 CYS A CA 1
ATOM 746 C C . CYS A 1 91 ? 3.605 -5.876 -8.464 1.00 94.44 91 CYS A C 1
ATOM 748 O O . CYS A 1 91 ? 3.092 -5.061 -9.231 1.00 94.44 91 CYS A O 1
ATOM 750 N N . ILE A 1 92 ? 4.225 -6.980 -8.885 1.00 93.19 92 ILE A N 1
ATOM 751 C CA . ILE A 1 92 ? 4.432 -7.329 -10.294 1.00 93.19 92 ILE A CA 1
ATOM 752 C C . ILE A 1 92 ? 3.083 -7.485 -11.004 1.00 93.19 92 ILE A C 1
ATOM 754 O O . ILE A 1 92 ? 2.828 -6.830 -12.010 1.00 93.19 92 ILE A O 1
ATOM 758 N N . SER A 1 93 ? 2.181 -8.303 -10.453 1.00 93.00 93 SER A N 1
ATOM 759 C CA . SER A 1 93 ? 0.885 -8.599 -11.083 1.00 93.00 93 SER A CA 1
ATOM 760 C C . SER A 1 93 ? -0.065 -7.401 -11.158 1.00 93.00 93 SER A C 1
ATOM 762 O O . SER A 1 93 ? -0.935 -7.370 -12.027 1.00 93.00 93 SER A O 1
ATOM 764 N N . SER A 1 94 ? 0.095 -6.418 -10.267 1.00 92.25 94 SER A N 1
ATOM 765 C CA . SER A 1 94 ? -0.799 -5.258 -10.158 1.00 92.25 94 SER A CA 1
ATOM 766 C C . SER A 1 94 ? -0.182 -3.946 -10.657 1.00 92.25 94 SER A C 1
ATOM 768 O O . SER A 1 94 ? -0.783 -2.893 -10.447 1.00 92.25 94 SER A O 1
ATOM 770 N N . LYS A 1 95 ? 1.006 -3.979 -11.285 1.00 91.00 95 LYS A N 1
ATOM 771 C CA . LYS A 1 95 ? 1.768 -2.777 -11.699 1.00 91.00 95 LYS A CA 1
ATOM 772 C C . LYS A 1 95 ? 1.953 -1.766 -10.559 1.00 91.00 95 LYS A C 1
ATOM 774 O O . LYS A 1 95 ? 1.824 -0.548 -10.717 1.00 91.00 95 LYS A O 1
ATOM 779 N N . LEU A 1 96 ? 2.226 -2.300 -9.370 1.00 93.12 96 LEU A N 1
ATOM 780 C CA . LEU A 1 96 ? 2.568 -1.523 -8.189 1.00 93.12 96 LEU A CA 1
ATOM 781 C C . LEU A 1 96 ? 4.072 -1.583 -7.943 1.00 93.12 96 LEU A C 1
ATOM 783 O O . LEU A 1 96 ? 4.763 -2.511 -8.360 1.00 93.12 96 LEU A O 1
ATOM 787 N N . ARG A 1 97 ? 4.582 -0.580 -7.239 1.00 93.19 97 ARG A N 1
ATOM 788 C CA . ARG A 1 97 ? 6.000 -0.402 -6.949 1.00 93.19 97 ARG A CA 1
ATOM 789 C C . ARG A 1 97 ? 6.194 -0.030 -5.490 1.00 93.19 97 ARG A C 1
ATOM 791 O O . ARG A 1 97 ? 5.517 0.853 -4.960 1.00 93.19 97 ARG A O 1
ATOM 798 N N . ILE A 1 98 ? 7.155 -0.685 -4.855 1.00 95.12 98 ILE A N 1
ATOM 799 C CA . ILE A 1 98 ? 7.629 -0.370 -3.512 1.00 95.12 98 ILE A CA 1
ATOM 800 C C . ILE A 1 98 ? 8.475 0.902 -3.589 1.00 95.12 98 ILE A C 1
ATOM 802 O O . ILE A 1 98 ? 9.497 0.934 -4.271 1.00 95.12 98 ILE A O 1
ATOM 806 N N . VAL A 1 99 ? 8.066 1.938 -2.864 1.00 94.88 99 VAL A N 1
ATOM 807 C CA . VAL A 1 99 ? 8.681 3.274 -2.889 1.00 94.88 99 VAL A CA 1
ATOM 808 C C . VAL A 1 99 ? 9.985 3.332 -2.087 1.00 94.88 99 VAL A C 1
ATOM 810 O O . VAL A 1 99 ? 10.903 4.069 -2.460 1.00 94.88 99 VAL A O 1
ATOM 813 N N . ASN A 1 100 ? 10.080 2.563 -0.996 1.00 95.38 100 ASN A N 1
ATOM 814 C CA . ASN A 1 100 ? 11.271 2.491 -0.146 1.00 95.38 100 ASN A CA 1
ATOM 815 C C . ASN A 1 100 ? 12.509 2.230 -0.998 1.00 95.38 100 ASN A C 1
ATOM 817 O O . ASN A 1 100 ? 12.473 1.328 -1.830 1.00 95.38 100 ASN A O 1
ATOM 821 N N . GLY A 1 101 ? 13.591 2.983 -0.803 1.00 93.81 101 GLY A N 1
ATOM 822 C CA . GLY A 1 101 ? 14.806 2.779 -1.591 1.00 93.81 101 GLY A CA 1
ATOM 823 C C . GLY A 1 101 ? 14.817 3.358 -3.005 1.00 93.81 101 GLY A C 1
ATOM 824 O O . GLY A 1 101 ? 15.815 3.159 -3.694 1.00 93.81 101 GLY A O 1
ATOM 825 N N . ARG A 1 102 ? 13.747 4.018 -3.477 1.00 91.50 102 ARG A N 1
ATOM 826 C CA . ARG A 1 102 ? 13.685 4.576 -4.846 1.00 91.50 102 ARG A CA 1
ATOM 827 C C . ARG A 1 102 ? 13.827 6.085 -4.892 1.00 91.50 102 ARG A C 1
ATOM 829 O O . ARG A 1 102 ? 14.606 6.604 -5.680 1.00 91.50 102 ARG A O 1
ATOM 836 N N . LEU A 1 103 ? 13.046 6.786 -4.078 1.00 90.44 103 LEU A N 1
ATOM 837 C CA . LEU A 1 103 ? 12.891 8.232 -4.203 1.00 90.44 103 LEU A CA 1
ATOM 838 C C . LEU A 1 103 ? 13.893 9.013 -3.354 1.00 90.44 103 LEU A C 1
ATOM 840 O O . LEU A 1 103 ? 14.535 8.500 -2.432 1.00 90.44 103 LEU A O 1
ATOM 844 N N . TRP A 1 104 ? 13.993 10.303 -3.664 1.00 85.75 104 TRP A N 1
ATOM 845 C CA . TRP A 1 104 ? 14.763 11.243 -2.864 1.00 85.75 104 TRP A CA 1
ATOM 846 C C . TRP A 1 104 ? 14.220 11.296 -1.427 1.00 85.75 104 TRP A C 1
ATOM 848 O O . TRP A 1 104 ? 13.009 11.373 -1.215 1.00 85.75 104 TRP A O 1
ATOM 858 N N . GLY A 1 105 ? 15.133 11.235 -0.455 1.00 88.75 105 GLY A N 1
ATOM 859 C CA . GLY A 1 105 ? 14.827 11.099 0.975 1.00 88.75 105 GLY A CA 1
ATOM 860 C C . GLY A 1 105 ? 15.050 9.689 1.545 1.00 88.75 105 GLY A C 1
ATOM 861 O O . GLY A 1 105 ? 15.263 9.560 2.753 1.00 88.75 105 GLY A O 1
ATOM 862 N N . ASP A 1 106 ? 15.099 8.653 0.698 1.00 94.19 106 ASP A N 1
ATOM 863 C CA . ASP A 1 106 ? 15.405 7.270 1.100 1.00 94.19 106 ASP A CA 1
ATOM 864 C C . ASP A 1 106 ? 16.102 6.456 -0.006 1.00 94.19 106 ASP A C 1
ATOM 866 O O . ASP A 1 106 ? 15.928 5.249 -0.113 1.00 94.19 106 ASP A O 1
ATOM 870 N N . SER A 1 107 ? 16.927 7.070 -0.851 1.00 90.44 107 SER A N 1
ATOM 871 C CA . SER A 1 107 ? 17.601 6.354 -1.951 1.00 90.44 107 SER A CA 1
ATOM 872 C C . SER A 1 107 ? 18.555 5.236 -1.498 1.00 90.44 107 SER A C 1
ATOM 874 O O . SER A 1 107 ? 18.969 4.415 -2.312 1.00 90.44 107 SER A O 1
ATOM 876 N N . SER A 1 108 ? 18.909 5.181 -0.209 1.00 91.62 108 SER A N 1
ATOM 877 C CA . SER A 1 108 ? 19.668 4.077 0.389 1.00 91.62 108 SER A CA 1
ATOM 878 C C . SER A 1 108 ? 18.795 2.897 0.836 1.00 91.62 108 SER A C 1
ATOM 880 O O . SER A 1 108 ? 19.325 1.812 1.029 1.00 91.62 108 SER A O 1
ATOM 882 N N . GLY A 1 109 ? 17.482 3.086 1.019 1.00 93.75 109 GLY A N 1
ATOM 883 C CA . GLY A 1 109 ? 16.571 2.057 1.531 1.00 93.75 109 GLY A CA 1
ATOM 884 C C . GLY A 1 109 ? 16.764 1.769 3.023 1.00 93.75 109 GLY A C 1
ATOM 885 O O . GLY A 1 109 ? 17.099 0.649 3.413 1.00 93.75 109 GLY A O 1
ATOM 886 N N . LYS A 1 110 ? 16.600 2.791 3.869 1.00 96.44 110 LYS A N 1
ATOM 887 C CA . LYS A 1 110 ? 16.844 2.720 5.317 1.00 96.44 110 LYS A CA 1
ATOM 888 C C . LYS A 1 110 ? 15.941 1.701 6.016 1.00 96.44 110 LYS A C 1
ATOM 890 O O . LYS A 1 110 ? 14.807 1.459 5.614 1.00 96.44 110 LYS A O 1
ATOM 895 N N . PHE A 1 111 ? 16.432 1.169 7.138 1.00 96.75 111 PHE A N 1
ATOM 896 C CA . PHE A 1 111 ? 15.643 0.319 8.028 1.00 96.75 111 PHE A CA 1
ATOM 897 C C . PHE A 1 111 ? 14.400 1.044 8.543 1.00 96.75 111 PHE A C 1
ATOM 899 O O . PHE A 1 111 ? 14.488 2.162 9.051 1.00 96.75 111 PHE A O 1
ATOM 906 N N . THR A 1 112 ? 13.257 0.369 8.460 1.00 95.88 112 THR A N 1
ATOM 907 C CA . THR A 1 112 ? 11.971 0.882 8.948 1.00 95.88 112 THR A CA 1
ATOM 908 C C . THR A 1 112 ? 11.614 0.317 10.312 1.00 95.88 112 THR A C 1
ATOM 910 O O . THR A 1 112 ? 10.776 0.879 11.001 1.00 95.88 112 THR A O 1
ATOM 913 N N . CYS A 1 113 ? 12.279 -0.762 10.728 1.00 94.88 113 CYS A N 1
ATOM 914 C CA . CYS A 1 113 ? 12.137 -1.358 12.041 1.00 94.88 113 CYS A CA 1
ATOM 915 C C . CYS A 1 113 ? 13.515 -1.535 12.690 1.00 94.88 113 CYS A C 1
ATOM 917 O O . CYS A 1 113 ? 14.430 -2.092 12.079 1.00 94.88 113 CYS A O 1
ATOM 919 N N . ILE A 1 114 ? 13.669 -1.067 13.927 1.00 93.50 114 ILE A N 1
ATOM 920 C CA . ILE A 1 114 ? 14.894 -1.139 14.723 1.00 93.50 114 ILE A CA 1
ATOM 921 C C . ILE A 1 114 ? 14.567 -1.834 16.043 1.00 93.50 114 ILE A C 1
ATOM 923 O O . ILE A 1 114 ? 13.816 -1.318 16.868 1.00 93.50 114 ILE A O 1
ATOM 927 N N . LYS A 1 115 ? 15.153 -3.013 16.257 1.00 88.75 115 LYS A N 1
ATOM 928 C CA . LYS A 1 115 ? 15.049 -3.779 17.503 1.00 88.75 115 LYS A CA 1
ATOM 929 C C . LYS A 1 115 ? 16.437 -3.948 18.120 1.00 88.75 115 LYS A C 1
ATOM 931 O O . LYS A 1 115 ? 17.433 -3.955 17.396 1.00 88.75 115 LYS A O 1
ATOM 936 N N . PRO A 1 116 ? 16.535 -4.193 19.439 1.00 85.00 116 PRO A N 1
ATOM 937 C CA . PRO A 1 116 ? 17.816 -4.512 20.077 1.00 85.00 116 PRO A CA 1
ATOM 938 C C . PRO A 1 116 ? 18.531 -5.719 19.448 1.00 85.00 116 PRO A C 1
ATOM 940 O O . PRO A 1 116 ? 19.752 -5.818 19.500 1.00 85.00 116 PRO A O 1
ATOM 943 N N . THR A 1 117 ? 17.770 -6.641 18.853 1.00 86.00 117 THR A N 1
ATOM 944 C CA . THR A 1 117 ? 18.266 -7.867 18.214 1.00 86.00 117 THR A CA 1
ATOM 945 C C . THR A 1 117 ? 18.568 -7.714 16.721 1.00 86.00 117 THR A C 1
ATOM 947 O O . THR A 1 117 ? 19.007 -8.676 16.092 1.00 86.00 117 THR A O 1
ATOM 950 N N . GLY A 1 118 ? 18.334 -6.535 16.142 1.00 88.06 118 GLY A N 1
ATOM 951 C CA . GLY A 1 118 ? 18.599 -6.249 14.736 1.00 88.06 118 GLY A CA 1
ATOM 952 C C . GLY A 1 118 ? 17.596 -5.279 14.121 1.00 88.06 118 GLY A C 1
ATOM 953 O O . GLY A 1 118 ? 16.551 -4.979 14.697 1.00 88.06 118 GLY A O 1
ATOM 954 N N . SER A 1 119 ? 17.914 -4.824 12.916 1.00 92.62 119 SER A N 1
ATOM 955 C CA . SER A 1 119 ? 17.083 -3.898 12.149 1.00 92.62 119 SER A CA 1
ATOM 956 C C . SER A 1 119 ? 16.613 -4.548 10.853 1.00 92.62 119 SER A C 1
ATOM 958 O O . SER A 1 119 ? 17.285 -5.438 10.328 1.00 92.62 119 SER A O 1
ATOM 960 N N . SER A 1 120 ? 15.459 -4.118 10.351 1.00 93.56 120 SER A N 1
ATOM 961 C CA . SER A 1 120 ? 14.870 -4.646 9.122 1.00 93.56 120 SER A CA 1
ATOM 962 C C . SER A 1 120 ? 14.071 -3.601 8.351 1.00 93.56 120 SER A C 1
ATOM 964 O O . SER A 1 120 ? 13.613 -2.603 8.911 1.00 93.56 120 SER A O 1
ATOM 966 N N . VAL A 1 121 ? 13.896 -3.840 7.053 1.00 95.31 121 VAL A N 1
ATOM 967 C CA . VAL A 1 121 ? 12.954 -3.095 6.204 1.00 95.31 121 VAL A CA 1
ATOM 968 C C . VAL A 1 121 ? 11.708 -3.956 6.075 1.00 95.31 121 VAL A C 1
ATOM 970 O O . VAL A 1 121 ? 11.775 -5.025 5.482 1.00 95.31 121 VAL A O 1
ATOM 973 N N . VAL A 1 122 ? 10.612 -3.527 6.696 1.00 94.00 122 VAL A N 1
ATOM 974 C CA . VAL A 1 122 ? 9.372 -4.319 6.802 1.00 94.00 122 VAL A CA 1
ATOM 975 C C . VAL A 1 122 ? 8.092 -3.492 6.672 1.00 94.00 122 VAL A C 1
ATOM 977 O O . VAL A 1 122 ? 7.010 -4.053 6.511 1.00 94.00 122 VAL A O 1
ATOM 980 N N . ASP A 1 123 ? 8.216 -2.166 6.722 1.00 95.00 123 ASP A N 1
ATOM 981 C CA . ASP A 1 123 ? 7.126 -1.221 6.516 1.00 95.00 123 ASP A CA 1
ATOM 982 C C . ASP A 1 123 ? 7.317 -0.588 5.141 1.00 95.00 123 ASP A C 1
ATOM 984 O O . ASP A 1 123 ? 8.310 0.098 4.884 1.00 95.00 123 ASP A O 1
ATOM 988 N N . TYR A 1 124 ? 6.378 -0.840 4.237 1.00 95.00 124 TYR A N 1
ATOM 989 C CA . TYR A 1 124 ? 6.502 -0.444 2.842 1.00 95.00 124 TYR A CA 1
ATOM 990 C C . TYR A 1 124 ? 5.435 0.574 2.471 1.00 95.00 124 TYR A C 1
ATOM 992 O O . TYR A 1 124 ? 4.271 0.433 2.844 1.00 95.00 124 TYR A O 1
ATOM 1000 N N . VAL A 1 125 ? 5.821 1.568 1.677 1.00 95.56 125 VAL A N 1
ATOM 1001 C CA . VAL A 1 125 ? 4.862 2.348 0.895 1.00 95.56 125 VAL A CA 1
ATOM 1002 C C . VAL A 1 125 ? 4.841 1.768 -0.509 1.00 95.56 125 VAL A C 1
ATOM 1004 O O . VAL A 1 125 ? 5.891 1.564 -1.117 1.00 95.56 125 VAL A O 1
ATOM 1007 N N . VAL A 1 126 ? 3.643 1.479 -1.005 1.00 95.06 126 VAL A N 1
ATOM 1008 C CA . VAL A 1 126 ? 3.412 0.886 -2.322 1.00 95.06 126 VAL A CA 1
ATOM 1009 C C . VAL A 1 126 ? 2.516 1.829 -3.116 1.00 95.06 126 VAL A C 1
ATOM 1011 O O . VAL A 1 126 ? 1.515 2.317 -2.595 1.00 95.06 126 VAL A O 1
ATOM 1014 N N . MET A 1 127 ? 2.891 2.113 -4.359 1.00 92.75 127 MET A N 1
ATOM 1015 C CA . MET A 1 127 ? 2.176 3.033 -5.249 1.00 92.75 127 MET A CA 1
ATOM 1016 C C . MET A 1 127 ? 2.055 2.435 -6.649 1.00 92.75 127 MET A C 1
ATOM 1018 O O . MET A 1 127 ? 2.848 1.572 -7.017 1.00 92.75 127 MET A O 1
ATOM 1022 N N . SER A 1 128 ? 1.090 2.902 -7.442 1.00 91.75 128 SER A N 1
ATOM 1023 C CA . SER A 1 128 ? 1.097 2.631 -8.881 1.00 91.75 128 SER A CA 1
ATOM 1024 C C . SER A 1 128 ? 2.253 3.365 -9.562 1.00 91.75 128 SER A C 1
ATOM 1026 O O . SER A 1 128 ? 2.724 4.398 -9.075 1.00 91.75 128 SER A O 1
ATOM 1028 N N . GLU A 1 129 ? 2.693 2.851 -10.709 1.00 87.25 129 GLU A N 1
ATOM 1029 C CA . GLU A 1 129 ? 3.724 3.495 -11.537 1.00 87.25 129 GLU A CA 1
ATOM 1030 C C . GLU A 1 129 ? 3.378 4.949 -11.888 1.00 87.25 129 GLU A C 1
ATOM 1032 O O . GLU A 1 129 ? 4.235 5.831 -11.814 1.00 87.25 129 GLU A O 1
ATOM 1037 N N . ASP A 1 130 ? 2.106 5.222 -12.187 1.00 86.12 130 ASP A N 1
ATOM 1038 C CA . ASP A 1 130 ? 1.634 6.568 -12.519 1.00 86.12 130 ASP A CA 1
ATOM 1039 C C . ASP A 1 130 ? 1.809 7.543 -11.352 1.00 86.12 130 ASP A C 1
ATOM 1041 O O . ASP A 1 130 ? 2.264 8.674 -11.540 1.00 86.12 130 ASP A O 1
ATOM 1045 N N . LEU A 1 131 ? 1.491 7.101 -10.130 1.00 88.81 131 LEU A N 1
ATOM 1046 C CA . LEU A 1 131 ? 1.610 7.940 -8.941 1.00 88.81 131 LEU A CA 1
ATOM 1047 C C . LEU A 1 131 ? 3.064 8.252 -8.611 1.00 88.81 131 LEU A C 1
ATOM 1049 O O . LEU A 1 131 ? 3.339 9.375 -8.190 1.00 88.81 131 LEU A O 1
ATOM 1053 N N . LEU A 1 132 ? 3.997 7.328 -8.868 1.00 88.12 132 LEU A N 1
ATOM 1054 C CA . LEU A 1 132 ? 5.419 7.579 -8.637 1.00 88.12 132 LEU A CA 1
ATOM 1055 C C . LEU A 1 132 ? 5.933 8.813 -9.392 1.00 88.12 132 LEU A C 1
ATOM 1057 O O . LEU A 1 132 ? 6.741 9.554 -8.838 1.00 88.12 132 LEU A O 1
ATOM 1061 N N . ASN A 1 133 ? 5.434 9.084 -10.607 1.00 83.50 133 ASN A N 1
ATOM 1062 C CA . ASN A 1 133 ? 5.806 10.287 -11.371 1.00 83.50 133 ASN A CA 1
ATOM 1063 C C . ASN A 1 133 ? 5.381 11.595 -10.680 1.00 83.50 133 ASN A C 1
ATOM 1065 O O . ASN A 1 133 ? 5.963 12.650 -10.926 1.00 83.50 133 ASN A O 1
ATOM 1069 N N . THR A 1 134 ? 4.353 11.534 -9.834 1.00 88.88 134 THR A N 1
ATOM 1070 C CA . THR A 1 134 ? 3.834 12.680 -9.076 1.00 88.88 134 THR A CA 1
ATOM 1071 C C . THR A 1 134 ? 4.347 12.724 -7.639 1.00 88.88 134 THR A C 1
ATOM 1073 O O . THR A 1 134 ? 4.061 13.677 -6.915 1.00 88.88 134 THR A O 1
ATOM 1076 N N . THR A 1 135 ? 5.116 11.727 -7.202 1.00 89.81 135 THR A N 1
ATOM 1077 C CA . THR A 1 135 ? 5.642 11.675 -5.838 1.00 89.81 135 THR A CA 1
ATOM 1078 C C . THR A 1 135 ? 6.853 12.593 -5.704 1.00 89.81 135 THR A C 1
ATOM 1080 O O . THR A 1 135 ? 7.857 12.449 -6.395 1.00 89.81 135 THR A O 1
ATOM 1083 N N . LEU A 1 136 ? 6.761 13.550 -4.784 1.00 90.75 136 LEU A N 1
ATOM 1084 C CA . LEU A 1 136 ? 7.775 14.575 -4.543 1.00 90.75 136 LEU A CA 1
ATOM 1085 C C . LEU A 1 136 ? 8.959 14.033 -3.737 1.00 90.75 136 LEU A C 1
ATOM 1087 O O . LEU A 1 136 ? 10.110 14.343 -4.032 1.00 90.75 136 LEU A O 1
ATOM 1091 N N . TYR A 1 137 ? 8.673 13.254 -2.695 1.00 92.00 137 TYR A N 1
ATOM 1092 C CA . TYR A 1 137 ? 9.686 12.664 -1.824 1.00 92.00 137 TYR A CA 1
ATOM 1093 C C . TYR A 1 137 ? 9.121 11.460 -1.075 1.00 92.00 137 TYR A C 1
ATOM 1095 O O . TYR A 1 137 ? 7.909 11.351 -0.872 1.00 92.00 137 TYR A O 1
ATOM 1103 N N . PHE A 1 138 ? 10.020 10.597 -0.609 1.00 94.62 138 PHE A N 1
ATOM 1104 C CA . PHE A 1 138 ? 9.736 9.581 0.398 1.00 94.62 138 PHE A CA 1
ATOM 1105 C C . PHE A 1 138 ? 10.925 9.497 1.355 1.00 94.62 138 PHE A C 1
ATOM 1107 O O . PHE A 1 138 ? 12.076 9.489 0.928 1.00 94.62 138 PHE A O 1
ATOM 1114 N N . GLN A 1 139 ? 10.650 9.442 2.652 1.00 95.94 139 GLN A N 1
ATOM 1115 C CA . GLN A 1 139 ? 11.660 9.460 3.696 1.00 95.94 139 GLN A CA 1
ATOM 1116 C C . GLN A 1 139 ? 11.291 8.511 4.833 1.00 95.94 139 GLN A C 1
ATOM 1118 O O . GLN A 1 139 ? 10.185 8.557 5.380 1.00 95.94 139 GLN A O 1
ATOM 1123 N N . VAL A 1 140 ? 12.283 7.732 5.257 1.00 96.31 140 VAL A N 1
ATOM 1124 C CA . VAL A 1 140 ? 12.288 7.052 6.552 1.00 96.31 140 VAL A CA 1
ATOM 1125 C C . VAL A 1 140 ? 12.960 7.977 7.568 1.00 96.31 140 VAL A C 1
ATOM 1127 O O . VAL A 1 140 ? 14.121 8.371 7.402 1.00 96.31 140 VAL A O 1
ATOM 1130 N N . SER A 1 141 ? 12.208 8.373 8.594 1.00 94.12 141 SER A N 1
ATOM 1131 C CA . SER A 1 141 ? 12.720 9.201 9.692 1.00 94.12 141 SER A CA 1
ATOM 1132 C C . SER A 1 141 ? 13.603 8.380 10.626 1.00 94.12 141 SER A C 1
ATOM 1134 O O . SER A 1 141 ? 13.497 7.155 10.671 1.00 94.12 141 SER A O 1
ATOM 1136 N N . ASP A 1 142 ? 14.434 9.057 11.412 1.00 93.56 142 ASP A N 1
ATOM 1137 C CA . ASP A 1 142 ? 15.190 8.389 12.467 1.00 93.56 142 ASP A CA 1
ATOM 1138 C C . ASP A 1 142 ? 14.242 7.792 13.518 1.00 93.56 142 ASP A C 1
ATOM 1140 O O . ASP A 1 142 ? 13.128 8.281 13.741 1.00 93.56 142 ASP A O 1
ATOM 1144 N N . PHE A 1 143 ? 14.680 6.710 14.158 1.00 93.25 143 PHE A N 1
ATOM 1145 C CA . PHE A 1 143 ? 13.890 6.045 15.185 1.00 93.25 143 PHE A CA 1
ATOM 1146 C C . PHE A 1 143 ? 13.775 6.911 16.440 1.00 93.25 143 PHE A C 1
ATOM 1148 O O . PHE A 1 143 ? 14.773 7.386 16.986 1.00 93.25 143 PHE A O 1
ATOM 1155 N N . ILE A 1 144 ? 12.543 7.068 16.921 1.00 90.19 144 ILE A N 1
ATOM 1156 C CA . ILE A 1 144 ? 12.217 7.830 18.123 1.00 90.19 144 ILE A CA 1
ATOM 1157 C C . ILE A 1 144 ? 11.485 6.892 19.085 1.00 90.19 144 ILE A C 1
ATOM 1159 O O . ILE A 1 144 ? 10.308 6.588 18.897 1.00 90.19 144 ILE A O 1
ATOM 1163 N N . SER A 1 145 ? 12.178 6.468 20.144 1.00 88.44 145 SER A N 1
ATOM 1164 C CA . SER A 1 145 ? 11.675 5.493 21.126 1.00 88.44 145 SER A CA 1
ATOM 1165 C C . SER A 1 145 ? 10.463 5.966 21.933 1.00 88.44 145 SER A C 1
ATOM 1167 O O . SER A 1 145 ? 9.795 5.159 22.571 1.00 88.44 145 SER A O 1
ATOM 1169 N N . THR A 1 146 ? 10.164 7.267 21.927 1.00 91.81 146 THR A N 1
ATOM 1170 C CA . THR A 1 146 ? 8.961 7.820 22.562 1.00 91.81 146 THR A CA 1
ATOM 1171 C C . THR A 1 146 ? 7.716 7.725 21.680 1.00 91.81 146 THR A C 1
ATOM 1173 O O . THR A 1 146 ? 6.612 7.851 22.201 1.00 91.81 146 THR A O 1
ATOM 1176 N N . LEU A 1 147 ? 7.874 7.515 20.367 1.00 83.38 147 LEU A N 1
ATOM 1177 C CA . LEU A 1 147 ? 6.770 7.459 19.399 1.00 83.38 147 LEU A CA 1
ATOM 1178 C C . LEU A 1 147 ? 6.456 6.039 18.923 1.00 83.38 147 LEU A C 1
ATOM 1180 O O . LEU A 1 147 ? 5.373 5.800 18.394 1.00 83.38 147 LEU A O 1
ATOM 1184 N N . SER A 1 148 ? 7.396 5.109 19.074 1.00 89.56 148 SER A N 1
ATOM 1185 C CA . SER A 1 148 ? 7.236 3.722 18.652 1.00 89.56 148 SER A CA 1
ATOM 1186 C C . SER A 1 148 ? 8.153 2.805 19.452 1.00 89.56 148 SER A C 1
ATOM 1188 O O . SER A 1 148 ? 9.213 3.219 19.923 1.00 89.56 148 SER A O 1
ATOM 1190 N N . ASP A 1 149 ? 7.750 1.547 19.590 1.00 87.88 149 ASP A N 1
ATOM 1191 C CA . ASP A 1 149 ? 8.528 0.502 20.251 1.00 87.88 149 ASP A CA 1
ATOM 1192 C C . ASP A 1 149 ? 9.696 0.014 19.381 1.00 87.88 149 ASP A C 1
ATOM 1194 O O . ASP A 1 149 ? 10.770 -0.295 19.898 1.00 87.88 149 ASP A O 1
ATOM 1198 N N . CYS A 1 150 ? 9.493 -0.048 18.064 1.00 89.56 150 CYS A N 1
ATOM 1199 C CA . CYS A 1 150 ? 10.504 -0.519 17.128 1.00 89.56 150 CYS A CA 1
ATOM 1200 C C . CYS A 1 150 ? 10.350 -0.018 15.688 1.00 89.56 150 CYS A C 1
ATOM 1202 O O . CYS A 1 150 ? 11.167 -0.406 14.864 1.00 89.56 150 CYS A O 1
ATOM 1204 N N . HIS A 1 151 ? 9.363 0.815 15.346 1.00 93.38 151 HIS A N 1
ATOM 1205 C CA . HIS A 1 151 ? 9.146 1.277 13.966 1.00 93.38 151 HIS A CA 1
ATOM 1206 C C . HIS A 1 151 ? 9.546 2.745 13.752 1.00 93.38 151 HIS A C 1
ATOM 1208 O O . HIS A 1 151 ? 9.304 3.614 14.590 1.00 93.38 151 HIS A O 1
ATOM 1214 N N . CYS A 1 152 ? 10.133 3.028 12.594 1.00 93.44 152 CYS A N 1
ATOM 1215 C CA . CYS A 1 152 ? 10.457 4.362 12.108 1.00 93.44 152 CYS A CA 1
ATOM 1216 C C . CYS A 1 152 ? 9.246 4.975 11.396 1.00 93.44 152 CYS A C 1
ATOM 1218 O O . CYS A 1 152 ? 8.483 4.291 10.715 1.00 93.44 152 CYS A O 1
ATOM 1220 N N . LYS A 1 153 ? 9.096 6.298 11.487 1.00 94.88 153 LYS A N 1
ATOM 1221 C CA . LYS A 1 153 ? 8.053 7.016 10.748 1.00 94.88 153 LYS A CA 1
ATOM 1222 C C . LYS A 1 153 ? 8.391 7.064 9.255 1.00 94.88 153 LYS A C 1
ATOM 1224 O O . LYS A 1 153 ? 9.462 7.543 8.879 1.00 94.88 153 LYS A O 1
ATOM 1229 N N . LEU A 1 154 ? 7.433 6.673 8.419 1.00 96.00 154 LEU A N 1
ATOM 1230 C CA . LEU A 1 154 ? 7.467 6.878 6.971 1.00 96.00 154 LEU A CA 1
ATOM 1231 C C . LEU A 1 154 ? 6.751 8.184 6.614 1.00 96.00 154 LEU A C 1
ATOM 1233 O O . LEU A 1 154 ? 5.692 8.485 7.162 1.00 96.00 154 LEU A O 1
ATOM 1237 N N . SER A 1 155 ? 7.335 8.987 5.728 1.00 94.81 155 SER A N 1
ATOM 1238 C CA . SER A 1 155 ? 6.740 10.238 5.237 1.00 94.81 155 SER A CA 1
ATOM 1239 C C . SER A 1 155 ? 6.916 10.336 3.730 1.00 94.81 155 SER A C 1
ATOM 1241 O O . SER A 1 155 ? 7.997 10.056 3.225 1.00 94.81 155 SER A O 1
ATOM 1243 N N . PHE A 1 156 ? 5.875 10.744 3.012 1.00 94.69 156 PHE A N 1
ATOM 1244 C CA . PHE A 1 156 ? 5.941 10.982 1.575 1.00 94.69 156 PHE A CA 1
ATOM 1245 C C . PHE A 1 156 ? 5.008 12.115 1.169 1.00 94.69 156 PHE A C 1
ATOM 1247 O O . PHE A 1 156 ? 4.028 12.399 1.857 1.00 94.69 156 PHE A O 1
ATOM 1254 N N . GLY A 1 157 ? 5.323 12.756 0.049 1.00 91.50 157 GLY A N 1
ATOM 1255 C CA . GLY A 1 157 ? 4.501 13.804 -0.545 1.00 91.50 157 GLY A CA 1
ATOM 1256 C C . GLY A 1 157 ? 4.131 13.443 -1.973 1.00 91.50 157 GLY A C 1
ATOM 1257 O O . GLY A 1 157 ? 4.991 13.007 -2.731 1.00 91.50 157 GLY A O 1
ATOM 1258 N N . ILE A 1 158 ? 2.873 13.657 -2.344 1.00 91.44 158 ILE A N 1
ATOM 1259 C CA . ILE A 1 158 ? 2.378 13.497 -3.714 1.00 91.44 158 ILE A CA 1
ATOM 1260 C C . ILE A 1 158 ? 1.886 14.843 -4.239 1.00 91.44 158 ILE A C 1
ATOM 1262 O O . ILE A 1 158 ? 1.281 15.626 -3.505 1.00 91.44 158 ILE A O 1
ATOM 1266 N N . LEU A 1 159 ? 2.153 15.118 -5.511 1.00 89.56 159 LEU A N 1
ATOM 1267 C CA . LEU A 1 159 ? 1.616 16.269 -6.211 1.00 89.56 159 LEU A CA 1
ATOM 1268 C C . LEU A 1 159 ? 0.209 15.931 -6.701 1.00 89.56 159 LEU A C 1
ATOM 1270 O O . LEU A 1 159 ? 0.034 15.113 -7.599 1.00 89.56 159 LEU A O 1
ATOM 1274 N N . ALA A 1 160 ? -0.793 16.594 -6.134 1.00 80.31 160 ALA A N 1
ATOM 1275 C CA . ALA A 1 160 ? -2.170 16.486 -6.592 1.00 80.31 160 ALA A CA 1
ATOM 1276 C C . ALA A 1 160 ? -2.577 17.776 -7.312 1.00 80.31 160 ALA A C 1
ATOM 1278 O O . ALA A 1 160 ? -2.614 18.850 -6.712 1.00 80.31 160 ALA A O 1
ATOM 1279 N N . SER A 1 161 ? -2.910 17.677 -8.599 1.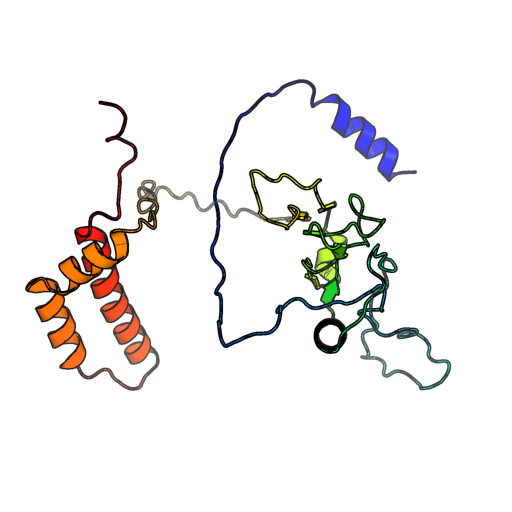00 71.56 161 SER A N 1
ATOM 1280 C CA . SER A 1 161 ? -3.623 18.739 -9.309 1.00 71.56 161 SER A CA 1
ATOM 1281 C C . SER A 1 161 ? -5.118 18.529 -9.106 1.00 71.56 161 SER A C 1
ATOM 1283 O O . SER A 1 161 ? -5.749 17.792 -9.856 1.00 71.56 161 SER A O 1
ATOM 1285 N N . TYR A 1 162 ? -5.685 19.139 -8.067 1.00 62.56 162 TYR A N 1
ATOM 1286 C CA . TYR A 1 162 ? -7.133 19.177 -7.897 1.00 62.56 162 TYR A CA 1
ATOM 1287 C C . TYR A 1 162 ? -7.685 20.479 -8.483 1.00 62.56 162 TYR A C 1
ATOM 1289 O O . TYR A 1 162 ? -7.213 21.575 -8.181 1.00 62.56 162 TYR A O 1
ATOM 1297 N N . SER A 1 163 ? -8.704 20.365 -9.329 1.00 53.69 163 SER A N 1
ATOM 1298 C CA . SER A 1 163 ? -9.596 21.478 -9.632 1.00 53.69 163 SER A CA 1
ATOM 1299 C C . SER A 1 163 ? -10.613 21.525 -8.496 1.00 53.69 163 SER A C 1
ATOM 1301 O O . SER A 1 163 ? -11.467 20.647 -8.412 1.00 53.69 163 SER A O 1
ATOM 1303 N N . VAL A 1 164 ? -10.526 22.498 -7.584 1.00 55.84 164 VAL A N 1
ATOM 1304 C CA . VAL A 1 164 ? -11.684 22.767 -6.718 1.00 55.84 164 VAL A CA 1
ATOM 1305 C C . VAL A 1 164 ? -12.719 23.421 -7.613 1.00 55.84 164 VAL A C 1
ATOM 1307 O O . VAL A 1 164 ? -12.624 24.615 -7.897 1.00 55.84 164 VAL A O 1
ATOM 1310 N N . GLU A 1 165 ? -13.718 22.670 -8.061 1.00 53.81 165 GLU A N 1
ATOM 1311 C CA . GLU A 1 165 ? -15.000 23.309 -8.321 1.00 53.81 165 GLU A CA 1
ATOM 1312 C C . GLU A 1 165 ? -15.467 23.861 -6.975 1.00 53.81 165 GLU A C 1
ATOM 1314 O O . GLU A 1 165 ? -15.899 23.117 -6.094 1.00 53.81 165 GLU A O 1
ATOM 1319 N N . ARG A 1 166 ? -15.287 25.172 -6.765 1.00 48.34 166 ARG A N 1
ATOM 1320 C CA . ARG A 1 166 ? -15.934 25.867 -5.654 1.00 48.34 166 ARG A CA 1
ATOM 1321 C C . ARG A 1 166 ? -17.431 25.753 -5.895 1.00 48.34 166 ARG A C 1
ATOM 1323 O O . ARG A 1 166 ? -18.014 26.566 -6.602 1.00 48.34 166 ARG A O 1
ATOM 1330 N N . GLN A 1 167 ? -18.051 24.743 -5.308 1.00 52.19 167 GLN A N 1
ATOM 1331 C CA . GLN A 1 167 ? -19.447 24.870 -4.949 1.00 52.19 167 GLN A CA 1
ATOM 1332 C C . GLN A 1 167 ? -19.475 25.883 -3.807 1.00 52.19 167 GLN A C 1
ATOM 1334 O O . GLN A 1 167 ? -18.863 25.653 -2.763 1.00 52.19 167 GLN A O 1
ATOM 1339 N N . ASP A 1 168 ? -20.110 27.033 -4.032 1.00 44.97 168 ASP A N 1
ATOM 1340 C CA . ASP A 1 168 ? -20.424 27.994 -2.978 1.00 44.97 168 ASP A CA 1
ATOM 1341 C C . ASP A 1 168 ? -21.336 27.297 -1.960 1.00 44.97 168 ASP A C 1
ATOM 1343 O O . ASP A 1 168 ? -22.566 27.336 -2.047 1.00 44.97 168 ASP A O 1
ATOM 1347 N N . LEU A 1 169 ? -20.735 26.609 -0.991 1.00 50.91 169 LEU A N 1
ATOM 1348 C CA . LEU A 1 169 ? -21.436 26.070 0.158 1.00 50.91 169 LEU A CA 1
ATOM 1349 C C . LEU A 1 169 ? -21.769 27.240 1.089 1.00 50.91 169 LEU A C 1
ATOM 1351 O O . LEU A 1 169 ? -21.163 27.426 2.135 1.00 50.91 169 LEU A O 1
ATOM 1355 N N . ASN A 1 170 ? -22.828 27.976 0.744 1.00 46.50 170 ASN A N 1
ATOM 1356 C CA . ASN A 1 170 ? -23.696 28.653 1.717 1.00 46.50 170 ASN A CA 1
ATOM 1357 C C . ASN A 1 170 ? -24.504 27.622 2.534 1.00 46.50 170 ASN A C 1
ATOM 1359 O O . ASN A 1 170 ? -25.683 27.809 2.831 1.00 46.50 170 ASN A O 1
ATOM 1363 N N . GLN A 1 171 ? -23.889 26.494 2.875 1.00 49.12 171 GLN A N 1
ATOM 1364 C CA . GLN A 1 171 ? -24.409 25.575 3.864 1.00 49.12 171 GLN A CA 1
ATOM 1365 C C . GLN A 1 171 ? -23.646 25.911 5.128 1.00 49.12 171 GLN A C 1
ATOM 1367 O O . GLN A 1 171 ? -22.427 25.770 5.153 1.00 49.12 171 GLN A O 1
ATOM 1372 N N . ASN A 1 172 ? -24.371 26.428 6.125 1.00 45.69 172 ASN A N 1
ATOM 1373 C CA . ASN A 1 172 ? -23.915 26.543 7.506 1.00 45.69 172 ASN A CA 1
ATOM 1374 C C . ASN A 1 172 ? -22.927 25.415 7.777 1.00 45.69 172 ASN A C 1
ATOM 1376 O O . ASN A 1 172 ? -23.346 24.262 7.659 1.00 45.69 172 ASN A O 1
ATOM 1380 N N . GLU A 1 173 ? -21.659 25.740 8.054 1.00 41.19 173 GLU A N 1
ATOM 1381 C CA . GLU A 1 173 ? -20.653 24.750 8.424 1.00 41.19 173 GLU A CA 1
ATOM 1382 C C . GLU A 1 173 ? -21.286 23.858 9.485 1.00 41.19 173 GLU A C 1
ATOM 1384 O O . GLU A 1 173 ? -21.487 24.263 10.634 1.00 41.19 173 GLU A O 1
ATOM 1389 N N . SER A 1 174 ? -21.717 22.665 9.074 1.00 45.88 174 SER A N 1
ATOM 1390 C CA . SER A 1 174 ? -22.242 21.698 10.008 1.00 45.88 174 SER A CA 1
ATOM 1391 C C . SER A 1 174 ? -21.045 21.375 10.870 1.00 45.88 174 SER A C 1
ATOM 1393 O O . SER A 1 174 ? -20.060 20.837 10.359 1.00 45.88 174 SER A O 1
ATOM 1395 N N . ILE A 1 175 ? -21.115 21.796 12.132 1.00 47.38 175 ILE A N 1
ATOM 1396 C CA . ILE A 1 175 ? -20.200 21.432 13.207 1.00 47.38 175 ILE A CA 1
ATOM 1397 C C . ILE A 1 175 ? -19.680 20.035 12.889 1.00 47.38 175 ILE A C 1
ATOM 1399 O O . ILE A 1 175 ? -20.485 19.103 12.817 1.00 47.38 175 ILE A O 1
ATOM 1403 N N . PHE A 1 176 ? -18.376 19.915 12.606 1.00 45.75 176 PHE A N 1
ATOM 1404 C CA . PHE A 1 176 ? -17.751 18.617 12.372 1.00 45.75 176 PHE A CA 1
ATOM 1405 C C . PHE A 1 176 ? -18.290 17.663 13.442 1.00 45.75 176 PHE A C 1
ATOM 1407 O O . PHE A 1 176 ? -18.195 18.020 14.623 1.00 45.75 176 PHE A O 1
ATOM 1414 N N . PRO A 1 177 ? -18.898 16.516 13.075 1.00 54.31 177 PRO A N 1
ATOM 1415 C CA . PRO A 1 177 ? -19.410 15.587 14.071 1.00 54.31 177 PRO A CA 1
ATOM 1416 C C . PRO A 1 177 ? -18.259 15.310 15.033 1.00 54.31 177 PRO A C 1
ATOM 1418 O O . PRO A 1 177 ? -17.159 14.972 14.589 1.00 54.31 177 PRO A O 1
ATOM 1421 N N . GLY A 1 178 ? -18.475 15.619 16.317 1.00 55.97 178 GLY A N 1
ATOM 1422 C CA . GLY A 1 178 ? -17.401 15.707 17.303 1.00 55.97 178 GLY A CA 1
ATOM 1423 C C . GLY A 1 178 ? -16.469 14.502 17.204 1.00 55.97 178 GLY A C 1
ATOM 1424 O O . GLY A 1 178 ? -16.921 13.373 17.015 1.00 55.97 178 GLY A O 1
ATOM 1425 N N . LYS A 1 179 ? -15.153 14.741 17.269 1.00 55.81 179 LYS A N 1
ATOM 1426 C CA . LYS A 1 179 ? -14.155 13.674 17.125 1.00 55.81 179 LYS A CA 1
ATOM 1427 C C . LYS A 1 179 ? -14.466 12.543 18.109 1.00 55.81 179 LYS A C 1
ATOM 1429 O O . LYS A 1 179 ? -14.482 12.760 19.319 1.00 55.81 179 LYS A O 1
ATOM 1434 N N . TYR A 1 180 ? -14.671 11.336 17.588 1.00 59.38 180 TYR A N 1
ATOM 1435 C CA . TYR A 1 180 ? -14.836 10.141 18.408 1.00 59.38 180 TYR A CA 1
ATOM 1436 C C . TYR A 1 180 ? -13.501 9.798 19.071 1.00 59.38 180 TYR A C 1
ATOM 1438 O O . TYR A 1 180 ? -12.537 9.436 18.396 1.00 59.38 180 TYR A O 1
ATOM 1446 N N . ILE A 1 181 ? -13.433 9.914 20.397 1.00 56.66 181 ILE A N 1
ATOM 1447 C CA . ILE A 1 181 ? -12.247 9.519 21.163 1.00 56.66 181 ILE A CA 1
ATOM 1448 C C . ILE A 1 181 ? -12.473 8.113 21.717 1.00 56.66 181 ILE A C 1
ATOM 1450 O O . ILE A 1 181 ? -13.319 7.894 22.589 1.00 56.66 181 ILE A O 1
ATOM 1454 N N . TRP A 1 182 ? -11.675 7.156 21.242 1.00 57.53 182 TRP A N 1
ATOM 1455 C CA . TRP A 1 182 ? -11.612 5.821 21.828 1.00 57.53 182 TRP A CA 1
ATOM 1456 C C . TRP A 1 182 ? -11.005 5.915 23.229 1.00 57.53 182 TRP A C 1
ATOM 1458 O O . TRP A 1 182 ? -9.807 6.122 23.394 1.00 57.53 182 TRP A O 1
ATOM 1468 N N . SER A 1 183 ? -11.841 5.772 24.257 1.00 72.19 183 SER A N 1
ATOM 1469 C CA . SER A 1 183 ? -11.381 5.609 25.638 1.00 72.19 183 SER A CA 1
ATOM 1470 C C . SER A 1 183 ? -11.552 4.161 26.080 1.00 72.19 183 SER A C 1
ATOM 1472 O O . SER A 1 183 ? -12.442 3.458 25.603 1.00 72.19 183 SER A O 1
ATOM 1474 N N . THR A 1 184 ? -10.763 3.722 27.061 1.00 75.31 184 THR A N 1
ATOM 1475 C CA . THR A 1 184 ? -10.885 2.379 27.662 1.00 75.31 184 THR A CA 1
ATOM 1476 C C . THR A 1 184 ? -12.277 2.101 28.243 1.00 75.31 184 THR 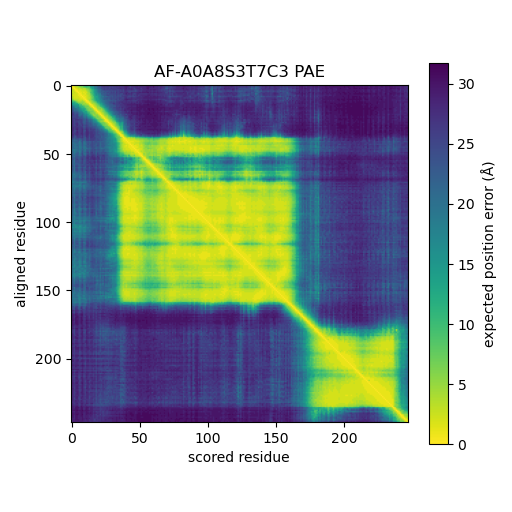A C 1
ATOM 1478 O O . THR A 1 184 ? -12.659 0.948 28.410 1.00 75.31 184 THR A O 1
ATOM 1481 N N . LYS A 1 185 ? -13.064 3.153 28.511 1.00 78.38 185 LYS A N 1
ATOM 1482 C CA . LYS A 1 185 ? -14.450 3.080 28.993 1.00 78.38 185 LYS A CA 1
ATOM 1483 C C . LYS A 1 185 ? -15.498 3.305 27.893 1.00 78.38 185 LYS A C 1
ATOM 1485 O O . LYS A 1 185 ? -16.680 3.123 28.163 1.00 78.38 185 LYS A O 1
ATOM 1490 N N . ALA A 1 186 ? -15.103 3.702 26.679 1.00 77.69 186 ALA A N 1
ATOM 1491 C CA . ALA A 1 186 ? -16.030 4.018 25.587 1.00 77.69 186 ALA A CA 1
ATOM 1492 C C . ALA A 1 186 ? -16.850 2.792 25.163 1.00 77.69 186 ALA A C 1
ATOM 1494 O O . ALA A 1 186 ? -18.056 2.908 24.972 1.00 77.69 186 ALA A O 1
ATOM 1495 N N . GLY A 1 187 ? -16.218 1.614 25.108 1.00 80.56 187 GLY A N 1
ATOM 1496 C CA . GLY A 1 187 ? -16.912 0.358 24.813 1.00 80.56 187 GLY A CA 1
ATOM 1497 C C . GLY A 1 187 ? -18.016 0.049 25.827 1.00 80.56 187 GLY A C 1
ATOM 1498 O O . GLY A 1 187 ? -19.146 -0.220 25.436 1.00 80.56 187 GLY A O 1
ATOM 1499 N N . GLN A 1 188 ? -17.728 0.187 27.127 1.00 84.50 188 GLN A N 1
ATOM 1500 C CA . GLN A 1 188 ? -18.731 -0.037 28.174 1.00 84.50 188 GLN A CA 1
ATOM 1501 C C . GLN A 1 188 ? -19.885 0.966 28.078 1.00 84.50 188 GLN A C 1
ATOM 1503 O O . GLN A 1 188 ? -21.042 0.568 28.128 1.00 84.50 188 GLN A O 1
ATOM 1508 N N . LYS A 1 189 ? -19.585 2.251 27.863 1.00 85.44 189 LYS A N 1
ATOM 1509 C CA . LYS A 1 189 ? -20.613 3.290 27.712 1.00 85.44 189 LYS A CA 1
ATOM 1510 C C . LYS A 1 189 ? -21.527 3.040 26.512 1.00 85.44 189 LYS A C 1
ATOM 1512 O O . LYS A 1 189 ? -22.726 3.286 26.605 1.00 85.44 189 LYS A O 1
ATOM 1517 N N . LEU A 1 190 ? -20.977 2.549 25.401 1.00 87.06 190 LEU A N 1
ATOM 1518 C CA . LEU A 1 190 ? -21.771 2.175 24.233 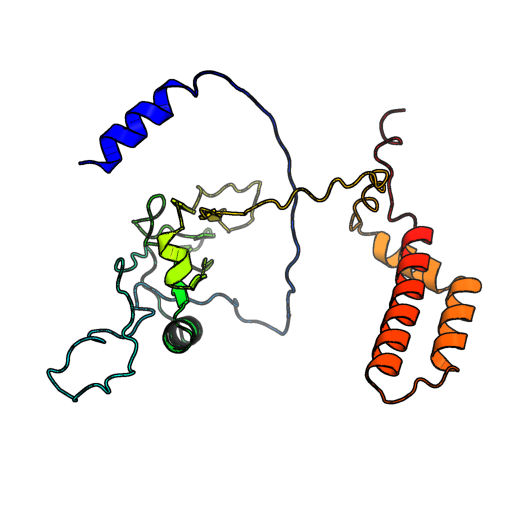1.00 87.06 190 LEU A CA 1
ATOM 1519 C C . LEU A 1 190 ? -22.655 0.955 24.526 1.00 87.06 190 LEU A C 1
ATOM 1521 O O . LEU A 1 190 ? -23.831 0.968 24.174 1.00 87.06 190 LEU A O 1
ATOM 1525 N N . CYS A 1 191 ? -22.128 -0.064 25.211 1.00 87.19 191 CYS A N 1
ATOM 1526 C CA . CYS A 1 191 ? -22.923 -1.208 25.665 1.00 87.19 191 CYS A CA 1
ATOM 1527 C C . CYS A 1 191 ? -24.069 -0.774 26.594 1.00 87.19 191 CYS A C 1
ATOM 1529 O O . CYS A 1 191 ? -25.209 -1.214 26.431 1.00 87.19 191 CYS A O 1
ATOM 1531 N N . ASP A 1 192 ? -23.795 0.130 27.532 1.00 89.31 192 ASP A N 1
ATOM 1532 C CA . ASP A 1 192 ? -24.802 0.685 28.435 1.00 89.31 192 ASP A CA 1
ATOM 1533 C C . ASP A 1 192 ? -25.860 1.482 27.650 1.00 89.31 192 ASP A C 1
ATOM 1535 O O . ASP A 1 192 ? -27.054 1.345 27.906 1.00 89.31 192 ASP A O 1
ATOM 1539 N N . ALA A 1 193 ? -25.455 2.254 26.634 1.00 89.50 193 ALA A N 1
ATOM 1540 C CA . ALA A 1 193 ? -26.371 2.992 25.765 1.00 89.50 193 ALA A CA 1
ATOM 1541 C C . ALA A 1 193 ? -27.253 2.065 24.907 1.00 89.50 193 ALA A C 1
ATOM 1543 O O . ALA A 1 193 ? -28.460 2.276 24.817 1.00 89.50 193 ALA A O 1
ATOM 1544 N N . LEU A 1 194 ? -26.688 0.995 24.337 1.00 90.56 194 LEU A N 1
ATOM 1545 C CA . LEU A 1 194 ? -27.430 -0.002 23.552 1.00 90.56 194 LEU A CA 1
ATOM 1546 C C . LEU A 1 194 ? -28.397 -0.836 24.404 1.00 90.56 194 LEU A C 1
ATOM 1548 O O . LEU A 1 194 ? -29.349 -1.417 23.882 1.00 90.56 194 LEU A O 1
ATOM 1552 N N . THR A 1 195 ? -28.182 -0.895 25.720 1.00 91.19 195 THR A N 1
ATOM 1553 C CA . THR A 1 195 ? -29.070 -1.604 26.648 1.00 91.19 195 THR A CA 1
ATOM 1554 C C . THR A 1 195 ? -30.185 -0.729 27.229 1.00 91.19 195 THR A C 1
ATOM 1556 O O . THR A 1 195 ? -31.056 -1.268 27.929 1.00 91.19 195 THR A O 1
ATOM 1559 N N . GLN A 1 196 ? -30.222 0.569 26.896 1.00 90.88 196 GLN A N 1
ATOM 1560 C CA . GLN A 1 196 ? -31.331 1.467 27.227 1.00 90.88 196 GLN A CA 1
ATOM 1561 C C . GLN A 1 196 ? -32.617 1.080 26.483 1.00 90.88 196 GLN A C 1
ATOM 1563 O O . GLN A 1 196 ? -32.596 0.417 25.444 1.00 90.88 196 GLN A O 1
ATOM 1568 N N . ALA A 1 197 ? -33.762 1.460 27.055 1.00 88.38 197 ALA A N 1
ATOM 1569 C CA . ALA A 1 197 ? -35.079 1.025 26.588 1.00 88.38 197 ALA A CA 1
ATOM 1570 C C . ALA A 1 197 ? -35.374 1.433 25.134 1.00 88.38 197 ALA A C 1
ATOM 1572 O O . ALA A 1 197 ? -35.969 0.659 24.389 1.00 88.38 197 ALA A O 1
ATOM 1573 N N . ASP A 1 198 ? -34.930 2.616 24.718 1.00 89.38 198 ASP A N 1
ATOM 1574 C CA . ASP A 1 198 ? -35.132 3.140 23.370 1.00 89.38 198 ASP A CA 1
ATOM 1575 C C . ASP A 1 198 ? -34.255 2.428 22.330 1.00 89.38 198 ASP A C 1
ATOM 1577 O O . ASP A 1 198 ? -34.755 2.033 21.279 1.00 89.38 198 ASP A O 1
ATOM 1581 N N . ALA A 1 199 ? -32.980 2.176 22.644 1.00 89.50 199 ALA A N 1
ATOM 1582 C CA . ALA A 1 199 ? -32.090 1.426 21.764 1.00 89.50 199 ALA A CA 1
ATOM 1583 C C . ALA A 1 199 ? -32.590 -0.015 21.595 1.00 89.50 199 ALA A C 1
ATOM 1585 O O . ALA A 1 199 ? -32.685 -0.509 20.474 1.00 89.50 199 ALA A O 1
ATOM 1586 N N . LYS A 1 200 ? -33.020 -0.660 22.687 1.00 91.81 200 LYS A N 1
ATOM 1587 C CA . LYS A 1 200 ? -33.649 -1.989 22.644 1.00 91.81 200 LYS A CA 1
ATOM 1588 C C . LYS A 1 200 ? -34.919 -2.012 21.800 1.00 91.81 200 LYS A C 1
ATOM 1590 O O . LYS A 1 200 ? -35.124 -2.969 21.058 1.00 91.81 200 LYS A O 1
ATOM 1595 N N . TYR A 1 201 ? -35.761 -0.985 21.905 1.00 92.88 201 TYR A N 1
ATOM 1596 C CA . TYR A 1 201 ? -36.967 -0.867 21.088 1.00 92.88 201 TYR A CA 1
ATOM 1597 C C . TYR A 1 201 ? -36.626 -0.741 19.599 1.00 92.88 201 TYR A C 1
ATOM 1599 O O . TYR A 1 201 ? -37.182 -1.471 18.784 1.00 92.88 201 TYR A O 1
ATOM 1607 N N . ASN A 1 202 ? -35.659 0.108 19.247 1.00 92.00 202 ASN A N 1
ATOM 1608 C CA . ASN A 1 202 ? -35.250 0.298 17.856 1.00 92.00 202 ASN A CA 1
ATOM 1609 C C . ASN A 1 202 ? -34.582 -0.953 17.269 1.00 92.00 202 ASN A C 1
ATOM 1611 O O . ASN A 1 202 ? -34.873 -1.321 16.135 1.00 92.00 202 ASN A O 1
ATOM 1615 N N . ILE A 1 203 ? -33.751 -1.649 18.053 1.00 93.44 203 ILE A N 1
ATOM 1616 C CA . ILE A 1 203 ? -33.158 -2.937 17.662 1.00 93.44 203 ILE A CA 1
ATOM 1617 C C . ILE A 1 203 ? -34.257 -3.973 17.433 1.00 93.44 203 ILE A C 1
ATOM 1619 O O . ILE A 1 203 ? -34.244 -4.665 16.421 1.00 93.44 203 ILE A O 1
ATOM 1623 N N . LYS A 1 204 ? -35.233 -4.068 18.342 1.00 93.50 204 LYS A N 1
ATOM 1624 C CA . LYS A 1 204 ? -36.354 -4.994 18.183 1.00 93.50 204 LYS A CA 1
ATOM 1625 C C . LYS A 1 204 ? -37.161 -4.681 16.921 1.00 93.50 204 LYS A C 1
ATOM 1627 O O . LYS A 1 204 ? -37.400 -5.580 16.129 1.00 93.50 204 LYS A O 1
ATOM 1632 N N . ASN A 1 205 ? -37.501 -3.414 16.693 1.00 93.50 205 ASN A N 1
ATOM 1633 C CA . ASN A 1 205 ? -38.203 -2.993 15.482 1.00 93.50 205 ASN A CA 1
ATOM 1634 C C . ASN A 1 205 ? -37.414 -3.303 14.209 1.00 93.50 205 ASN A C 1
ATOM 1636 O O . ASN A 1 205 ? -38.013 -3.671 13.207 1.00 93.50 205 ASN A O 1
ATOM 1640 N N . PHE A 1 206 ? -36.089 -3.160 14.237 1.00 94.00 206 PHE A N 1
ATOM 1641 C CA . PHE A 1 206 ? -35.234 -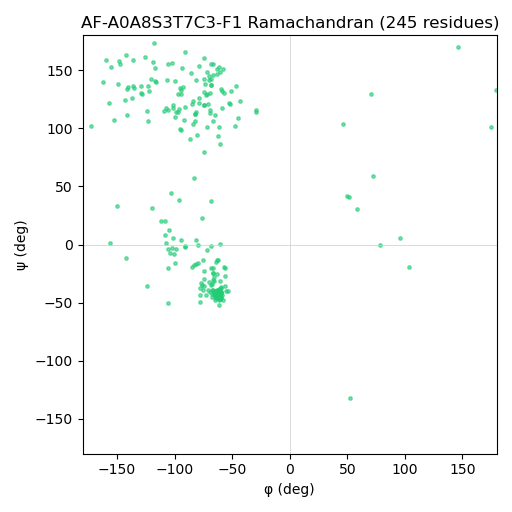3.531 13.116 1.00 94.00 206 PHE A CA 1
ATOM 1642 C C . PHE A 1 206 ? -35.274 -5.040 12.842 1.00 94.00 206 PHE A C 1
ATOM 1644 O O . PHE A 1 206 ? -35.400 -5.438 11.691 1.00 94.00 206 PHE A O 1
ATOM 1651 N N . LEU A 1 207 ? -35.212 -5.869 13.890 1.00 92.81 207 LEU A N 1
ATOM 1652 C CA . LEU A 1 207 ? -35.271 -7.330 13.770 1.00 92.81 207 LEU A CA 1
ATOM 1653 C C . LEU A 1 207 ? -36.649 -7.836 13.323 1.00 92.81 207 LEU A C 1
ATOM 1655 O O . LEU A 1 207 ? -36.728 -8.815 12.586 1.00 92.81 207 LEU A O 1
ATOM 1659 N N . ASP A 1 208 ? -37.717 -7.166 13.754 1.00 92.81 208 ASP A N 1
ATOM 1660 C CA . ASP A 1 208 ? -39.095 -7.510 13.397 1.00 92.81 208 ASP A CA 1
ATOM 1661 C C . ASP A 1 208 ? -39.477 -6.989 11.992 1.00 92.81 208 ASP A C 1
ATOM 1663 O O . ASP A 1 208 ? -40.472 -7.428 11.410 1.00 92.81 208 ASP A O 1
ATOM 1667 N N . LYS A 1 209 ? -38.700 -6.056 11.422 1.00 92.12 209 LYS A N 1
ATOM 1668 C CA . LYS A 1 209 ? -38.951 -5.467 10.102 1.00 92.12 209 LYS A CA 1
ATOM 1669 C C . LYS A 1 209 ? -38.382 -6.353 8.994 1.00 92.12 209 LYS A C 1
ATOM 1671 O O . LYS A 1 209 ? -37.184 -6.612 8.929 1.00 92.12 209 LYS A O 1
ATOM 1676 N N . SER A 1 210 ? -39.237 -6.761 8.059 1.00 91.06 210 SER A N 1
ATOM 1677 C CA . SER A 1 210 ? -38.795 -7.385 6.811 1.00 91.06 210 SER A CA 1
ATOM 1678 C C . SER A 1 210 ? -38.307 -6.318 5.833 1.00 91.06 210 SER A C 1
ATOM 1680 O O . SER A 1 210 ? -39.051 -5.389 5.511 1.00 91.06 210 SER A O 1
ATOM 1682 N N . PHE A 1 211 ? -37.087 -6.476 5.331 1.00 91.75 211 PHE A N 1
ATOM 1683 C CA . PHE A 1 211 ? -36.548 -5.665 4.242 1.00 91.75 211 PHE A CA 1
ATOM 1684 C C . PHE A 1 211 ? -36.659 -6.440 2.930 1.00 91.75 211 PHE A C 1
ATOM 1686 O O . PHE A 1 211 ? -36.460 -7.656 2.899 1.00 91.75 211 PHE A O 1
ATOM 1693 N N . GLU A 1 212 ? -37.004 -5.747 1.851 1.00 91.62 212 GLU A N 1
ATOM 1694 C CA . GLU A 1 212 ? -37.068 -6.359 0.526 1.00 91.62 212 GLU A CA 1
ATOM 1695 C C . GLU A 1 212 ? -35.669 -6.772 0.053 1.00 91.62 212 GLU A C 1
ATOM 1697 O O . GLU A 1 212 ? -34.680 -6.095 0.333 1.00 91.62 212 GLU A O 1
ATOM 1702 N N . ASN A 1 213 ? -35.570 -7.872 -0.700 1.00 90.56 213 ASN A N 1
ATOM 1703 C CA . ASN A 1 213 ? -34.301 -8.318 -1.284 1.00 90.56 213 ASN A CA 1
ATOM 1704 C C . ASN A 1 213 ? -34.005 -7.571 -2.598 1.00 90.56 213 ASN A C 1
ATOM 1706 O O . ASN A 1 213 ? -33.891 -8.167 -3.669 1.00 90.56 213 ASN A O 1
ATOM 1710 N N . THR A 1 214 ? -33.959 -6.246 -2.506 1.00 95.31 214 THR A N 1
ATOM 1711 C CA . THR A 1 214 ? -33.634 -5.308 -3.583 1.00 95.31 214 THR A CA 1
ATOM 1712 C C . THR A 1 214 ? -32.485 -4.412 -3.123 1.00 95.31 214 THR A C 1
ATOM 1714 O O . THR A 1 214 ? -32.220 -4.303 -1.926 1.00 95.31 214 THR A O 1
ATOM 1717 N N . SER A 1 215 ? -31.789 -3.750 -4.050 1.00 90.50 215 SER A N 1
ATOM 1718 C CA . SER A 1 215 ? -30.714 -2.809 -3.697 1.00 90.50 215 SER A CA 1
ATOM 1719 C C . SER A 1 215 ? -31.196 -1.714 -2.737 1.00 90.50 215 SER A C 1
ATOM 1721 O O . SER A 1 215 ? -30.516 -1.413 -1.761 1.00 90.50 215 SER A O 1
ATOM 1723 N N . GLU A 1 216 ? -32.406 -1.197 -2.957 1.00 93.00 216 GLU A N 1
ATOM 1724 C CA . GLU A 1 216 ? -33.049 -0.207 -2.087 1.00 93.00 216 GLU A CA 1
ATOM 1725 C C . GLU A 1 216 ? -33.414 -0.792 -0.711 1.00 93.00 216 GLU A C 1
ATOM 1727 O O . GLU A 1 216 ? -33.225 -0.148 0.320 1.00 93.00 216 GLU A O 1
ATOM 1732 N N . GLY A 1 217 ? -33.886 -2.042 -0.658 1.00 91.56 217 GLY A N 1
ATOM 1733 C CA . GLY A 1 217 ? -34.147 -2.735 0.604 1.00 91.56 217 GLY A CA 1
ATOM 1734 C C . GLY A 1 217 ? -32.881 -2.954 1.441 1.00 91.56 217 GLY A C 1
ATOM 1735 O O . GLY A 1 217 ? -32.912 -2.755 2.658 1.00 91.56 217 GLY A O 1
ATOM 1736 N N . ILE A 1 218 ? -31.756 -3.279 0.792 1.00 90.75 218 ILE A N 1
ATOM 1737 C CA . ILE A 1 218 ? -30.439 -3.402 1.439 1.00 90.75 218 ILE A CA 1
ATOM 1738 C C . ILE A 1 218 ? -29.981 -2.045 1.980 1.00 90.75 218 ILE A C 1
ATOM 1740 O O . ILE A 1 218 ? -29.582 -1.956 3.140 1.00 90.75 218 ILE A O 1
ATOM 1744 N N . GLU A 1 219 ? -30.068 -0.986 1.176 1.00 93.25 219 GLU A N 1
ATOM 1745 C CA . GLU A 1 219 ? -29.675 0.364 1.588 1.00 93.25 219 GLU A CA 1
ATOM 1746 C C . GLU A 1 219 ? -30.506 0.854 2.781 1.00 93.25 219 GLU A C 1
ATOM 1748 O O . GLU A 1 219 ? -29.960 1.332 3.776 1.00 93.25 219 GLU A O 1
ATOM 1753 N N . ASN A 1 220 ? -31.817 0.616 2.758 1.00 92.25 220 ASN A N 1
ATOM 1754 C CA . ASN A 1 220 ? -32.706 0.927 3.873 1.00 92.25 220 ASN A CA 1
ATOM 1755 C C . ASN A 1 220 ? -32.358 0.144 5.149 1.00 92.25 220 ASN A C 1
ATOM 1757 O O . ASN A 1 220 ? -32.424 0.703 6.250 1.00 92.25 220 ASN A O 1
ATOM 1761 N N . ALA A 1 221 ? -31.975 -1.131 5.031 1.00 92.31 221 ALA A N 1
ATOM 1762 C CA . ALA A 1 221 ? -31.530 -1.928 6.172 1.00 92.31 221 ALA A CA 1
ATOM 1763 C C . ALA A 1 221 ? -30.224 -1.377 6.765 1.00 92.31 221 ALA A C 1
ATOM 1765 O O . ALA A 1 221 ? -30.116 -1.208 7.983 1.00 92.31 221 ALA A O 1
ATOM 1766 N N . VAL A 1 222 ? -29.257 -1.042 5.908 1.00 92.69 222 VAL A N 1
ATOM 1767 C CA . VAL A 1 222 ? -27.975 -0.456 6.318 1.00 92.69 222 VAL A CA 1
ATOM 1768 C C . VAL A 1 222 ? -28.191 0.887 7.013 1.00 92.69 222 VAL A C 1
ATOM 1770 O O . VAL A 1 222 ? -27.682 1.075 8.117 1.00 92.69 222 VAL A O 1
ATOM 1773 N N . ASN A 1 223 ? -28.998 1.777 6.433 1.00 92.62 223 ASN A N 1
ATOM 1774 C CA . ASN A 1 223 ? -29.283 3.096 7.000 1.00 92.62 223 ASN A CA 1
ATOM 1775 C C . ASN A 1 223 ? -29.996 2.991 8.354 1.00 92.62 223 ASN A C 1
ATOM 1777 O O . ASN A 1 223 ? -29.587 3.637 9.317 1.00 92.62 223 ASN A O 1
ATOM 1781 N N . THR A 1 224 ? -30.985 2.100 8.477 1.00 92.00 224 THR A N 1
ATOM 1782 C CA . THR A 1 224 ? -31.689 1.886 9.754 1.00 92.00 224 THR A CA 1
ATOM 1783 C C . THR A 1 224 ? -30.733 1.365 10.836 1.00 92.00 224 THR A C 1
ATOM 1785 O O . THR A 1 224 ? -30.757 1.827 11.976 1.00 92.00 224 THR A O 1
ATOM 1788 N N . CYS A 1 225 ? -29.859 0.412 10.494 1.00 92.75 225 CYS A N 1
ATOM 1789 C CA . CYS A 1 225 ? -28.859 -0.114 11.425 1.00 92.75 225 CYS A CA 1
ATOM 1790 C C . CYS A 1 225 ? -27.843 0.966 11.833 1.00 92.75 225 CYS A C 1
ATOM 1792 O O . CYS A 1 225 ? -27.515 1.111 13.014 1.00 92.75 225 CYS A O 1
ATOM 1794 N N . HIS A 1 226 ? -27.392 1.766 10.865 1.00 92.88 226 HIS A N 1
ATOM 1795 C CA . HIS A 1 226 ? -26.481 2.881 11.085 1.00 92.88 226 HIS A CA 1
ATOM 1796 C C . HIS A 1 226 ? -27.057 3.896 12.082 1.00 92.88 226 HIS A C 1
ATOM 1798 O O . HIS A 1 226 ? -26.386 4.243 13.055 1.00 92.88 226 HIS A O 1
ATOM 1804 N N . GLU A 1 227 ? -28.314 4.308 11.910 1.00 92.12 227 GLU A N 1
ATOM 1805 C CA . GLU A 1 227 ? -28.988 5.252 12.809 1.00 92.12 227 GLU A CA 1
ATOM 1806 C C . GLU A 1 227 ? -29.063 4.745 14.255 1.00 92.12 227 GLU A C 1
ATOM 1808 O O . GLU A 1 227 ? -28.826 5.507 15.195 1.00 92.12 227 GLU A O 1
ATOM 1813 N N . ILE A 1 228 ? -29.348 3.455 14.456 1.00 91.62 228 ILE A N 1
ATOM 1814 C CA . ILE A 1 228 ? -29.399 2.846 15.795 1.00 91.62 228 ILE A CA 1
ATOM 1815 C C . ILE A 1 228 ? -28.039 2.966 16.490 1.00 91.62 228 ILE A C 1
ATOM 1817 O O . ILE A 1 228 ? -27.965 3.380 17.651 1.00 91.62 228 ILE A O 1
ATOM 1821 N N . ILE A 1 229 ? -26.963 2.633 15.775 1.00 89.31 229 ILE A N 1
ATOM 1822 C CA . ILE A 1 229 ? -25.599 2.654 16.311 1.00 89.31 229 ILE A CA 1
ATOM 1823 C C . ILE A 1 229 ? -25.158 4.090 16.605 1.00 89.31 229 ILE A C 1
ATOM 1825 O O . ILE A 1 229 ? -24.627 4.355 17.685 1.00 89.31 229 ILE A O 1
ATOM 1829 N N . VAL A 1 230 ? -25.407 5.027 15.686 1.00 87.50 230 VAL A N 1
ATOM 1830 C CA . VAL A 1 230 ? -25.032 6.439 15.854 1.00 87.50 230 VAL A CA 1
ATOM 1831 C C . VAL A 1 230 ? -25.787 7.074 17.020 1.00 87.50 230 VAL A C 1
ATOM 1833 O O . VAL A 1 230 ? -25.176 7.743 17.852 1.00 87.50 230 VAL A O 1
ATOM 1836 N N . ASN A 1 231 ? -27.087 6.811 17.160 1.00 88.75 231 ASN A N 1
ATOM 1837 C CA . ASN A 1 231 ? -27.870 7.325 18.284 1.00 88.75 231 ASN A CA 1
ATOM 1838 C C . ASN A 1 231 ? -27.368 6.789 19.632 1.00 88.75 231 ASN A C 1
ATOM 1840 O O . ASN A 1 231 ? -27.246 7.554 20.593 1.00 88.75 231 ASN A O 1
ATOM 1844 N N . ALA A 1 232 ? -27.017 5.503 19.704 1.00 89.06 232 ALA A N 1
ATOM 1845 C CA . ALA A 1 232 ? -26.411 4.928 20.901 1.00 89.06 232 ALA A CA 1
ATOM 1846 C C . ALA A 1 232 ? -25.027 5.536 21.196 1.00 89.06 232 ALA A C 1
ATOM 1848 O O . ALA A 1 232 ? -24.727 5.858 22.346 1.00 89.06 232 ALA A O 1
ATOM 1849 N N . ALA A 1 233 ? -24.205 5.760 20.168 1.00 85.06 233 ALA A N 1
ATOM 1850 C CA . ALA A 1 233 ? -22.893 6.388 20.306 1.00 85.06 233 ALA A CA 1
ATOM 1851 C C . ALA A 1 233 ? -22.982 7.847 20.787 1.00 85.06 233 ALA A C 1
ATOM 1853 O O . ALA A 1 233 ? -22.207 8.254 21.657 1.00 85.06 233 ALA A O 1
ATOM 1854 N N . ASN A 1 234 ? -23.961 8.606 20.287 1.00 83.69 234 ASN A N 1
ATOM 1855 C CA . ASN A 1 234 ? -24.233 9.974 20.724 1.00 83.69 234 ASN A CA 1
ATOM 1856 C C . ASN A 1 234 ? -24.645 10.006 22.202 1.00 83.69 234 ASN A C 1
ATOM 1858 O O . ASN A 1 234 ? -24.111 10.796 22.979 1.00 83.69 234 ASN A O 1
ATOM 1862 N N . LYS A 1 235 ? -25.526 9.090 22.624 1.00 83.19 235 LYS A N 1
ATOM 1863 C CA . LYS A 1 235 ? -25.948 8.949 24.029 1.00 83.19 235 LYS A CA 1
ATOM 1864 C C . LYS A 1 235 ? -24.834 8.510 24.971 1.00 83.19 235 LYS A C 1
ATOM 1866 O O . LYS A 1 235 ? -24.836 8.886 26.140 1.00 83.19 235 LYS A O 1
ATOM 1871 N N . ALA A 1 236 ? -23.880 7.727 24.477 1.00 80.44 236 ALA A N 1
ATOM 1872 C CA . ALA A 1 236 ? -22.733 7.273 25.252 1.00 80.44 236 ALA A CA 1
ATOM 1873 C C . ALA A 1 236 ? -21.749 8.410 25.616 1.00 80.44 236 ALA A C 1
ATOM 1875 O O . ALA A 1 236 ? -20.764 8.150 26.312 1.00 80.44 236 ALA A O 1
ATOM 1876 N N . ASN A 1 237 ? -21.993 9.663 25.190 1.00 67.50 237 ASN A N 1
ATOM 1877 C CA . ASN A 1 237 ? -21.091 10.806 25.380 1.00 67.50 237 ASN A CA 1
ATOM 1878 C C . ASN A 1 237 ? -19.650 10.483 24.937 1.00 67.50 237 ASN A C 1
ATOM 1880 O O . ASN A 1 237 ? -18.675 10.857 25.593 1.00 67.50 237 ASN A O 1
ATOM 1884 N N . SER A 1 238 ? -19.509 9.784 23.806 1.00 56.38 238 SER A N 1
ATOM 1885 C CA . SER A 1 238 ? -18.239 9.716 23.065 1.00 56.38 238 SER A CA 1
ATOM 1886 C C . SER A 1 238 ? -17.911 11.046 22.365 1.00 56.38 238 SER A C 1
ATOM 1888 O O . SER A 1 238 ? -16.831 11.194 21.801 1.00 56.38 238 SER A O 1
ATOM 1890 N N . LEU A 1 239 ? -18.830 12.016 22.442 1.00 49.78 239 LEU A N 1
ATOM 1891 C CA . LEU A 1 239 ? -18.681 13.400 22.018 1.00 49.78 239 LEU A CA 1
ATOM 1892 C C . LEU A 1 239 ? -18.254 14.248 23.227 1.00 49.78 239 LEU A C 1
ATOM 1894 O O . LEU A 1 239 ? -19.084 14.643 24.043 1.00 49.78 239 LEU A O 1
ATOM 1898 N N . LYS A 1 240 ? -16.957 14.533 23.360 1.00 48.44 240 LYS A N 1
ATOM 1899 C CA . LYS A 1 240 ? -16.519 15.722 24.103 1.00 48.44 240 LYS A CA 1
ATOM 1900 C C . LYS A 1 240 ? -16.563 16.898 23.131 1.00 48.44 240 LYS A C 1
ATOM 1902 O O . LYS A 1 240 ? -15.856 16.878 22.125 1.00 48.44 240 LYS A O 1
ATOM 1907 N N . ASN A 1 241 ? -17.341 17.929 23.445 1.00 41.88 241 ASN A N 1
ATOM 1908 C CA . ASN A 1 241 ? -17.105 19.242 22.859 1.00 41.88 241 ASN A CA 1
ATOM 1909 C C . ASN A 1 241 ? -15.835 19.805 23.509 1.00 41.88 241 ASN A C 1
ATOM 1911 O O . ASN A 1 241 ? -15.715 19.833 24.732 1.00 41.88 241 ASN A O 1
ATOM 1915 N N . LEU A 1 242 ? -14.880 20.263 22.698 1.00 41.69 242 LEU A N 1
ATOM 1916 C CA . LEU A 1 242 ? -13.631 20.898 23.152 1.00 41.69 242 LEU A CA 1
ATOM 1917 C C . LEU A 1 242 ? -13.851 22.187 23.982 1.00 41.69 242 LEU A C 1
ATOM 1919 O O . LEU A 1 242 ? -12.884 22.803 24.423 1.00 41.69 242 LEU A O 1
ATOM 1923 N N . SER A 1 243 ? -15.102 22.598 24.214 1.00 43.41 243 SER A N 1
ATOM 1924 C CA . SER A 1 243 ? -15.478 23.709 25.091 1.00 43.41 243 SER A CA 1
ATOM 1925 C C . SER A 1 243 ? -15.375 23.393 26.584 1.00 43.41 243 SER A C 1
ATOM 1927 O O . SER A 1 243 ? -15.228 24.319 27.375 1.00 43.41 243 SER A O 1
ATOM 1929 N N . ASP A 1 244 ? -15.417 22.118 26.980 1.00 43.47 244 ASP A N 1
ATOM 1930 C CA . ASP A 1 244 ? -15.621 21.748 28.392 1.00 43.47 244 ASP A CA 1
ATOM 1931 C C . ASP A 1 244 ? -14.308 21.502 29.160 1.00 43.47 244 ASP A C 1
ATOM 1933 O O . ASP A 1 244 ? -14.323 21.134 30.330 1.00 43.47 244 ASP A O 1
ATOM 1937 N N . GLU A 1 245 ? -13.155 21.716 28.517 1.00 41.69 245 GLU A N 1
ATOM 1938 C CA . GLU A 1 245 ? -11.818 21.514 29.106 1.00 41.69 245 GLU A CA 1
ATOM 1939 C C . GLU A 1 245 ? -11.102 22.829 29.476 1.00 41.69 245 GLU A C 1
ATOM 1941 O O . GLU A 1 245 ? -9.910 22.829 29.780 1.00 41.69 245 GLU A O 1
ATOM 1946 N N . LYS A 1 246 ? -11.823 23.961 29.473 1.00 37.47 246 LYS A N 1
ATOM 1947 C CA . LYS A 1 246 ? -11.304 25.289 29.863 1.00 37.47 246 LYS A CA 1
ATOM 1948 C C . LYS A 1 246 ? -12.035 25.942 31.052 1.00 37.47 246 LYS A C 1
ATOM 1950 O O . LYS A 1 246 ? -12.104 27.170 31.105 1.00 37.47 246 LYS A O 1
ATOM 1955 N N . ALA A 1 247 ? -12.547 25.160 32.002 1.00 33.09 247 ALA A N 1
ATOM 1956 C CA . ALA A 1 247 ? -13.080 25.669 33.274 1.00 33.09 247 ALA A CA 1
ATOM 1957 C C . ALA A 1 247 ? -12.326 25.081 34.472 1.00 33.09 247 ALA A C 1
ATOM 1959 O O . ALA A 1 247 ? -12.110 23.849 34.474 1.00 33.09 247 ALA A O 1
#

pLDDT: mean 75.73, std 22.71, range [24.47, 96.75]

InterPro domains:
  IPR036691 Endonuclease/exonuclease/phosphatase superfamily [G3DSA:3.60.10.10] (50-158)

Secondary structure (DSSP, 8-state):
-HHHHHHHHHTTS-S------------------SSS-----BTT--SS-TTTT--SSSPPPTT--------PPP-S---B-HHHHHHHHHHHHTTEEE-TTTSTT-TT---SEEETTEEE-----EEEHHHHTTEEEEEEPPP-TTT-SSBPPEEEEE------------S-----PPP----TTHHHHHHHHHTSHHHHHHHHHHHHPPPPSSHHHHHHHHHHHHHHHHHHHHHTT----TTTT--

Foldseek 3Di:
DVVVVVVVVVVVPPPDDDDDDDDDDDDDDDDDDDDDDPFFAQAQDALEDPPQVDCPPPHDDPPDDGQDCPFRAAAPGRDGDPVSVVVSVVCHVVQKDWCQCGWPAHVNRDFFWADPVGTGNGDTDMDHPVQVVFKPGWHFADDDVVVDVTGTDIDTDGDDDDDPPPPVPPPDPPDDQADQDDDPCLVVLLVVLCPDPVLVVLVVVLVVDDFDPDPVSVVVNVVSVVVSSVNSSVNSCSHDDPVPPPD

Sequence (247 aa):
MVFEEKYRELMKDEKSNRFENCEGLAPVQLISQYGTCWWPWTGSEPDFIQDDSSDDHIPLYNNYNCDIIQQIRCSNDCKVDSRGKQLLDLCISSKLRIVNGRLWGDSSGKFTCIKPTGSSVVDYVVMSEDLLNTTLYFQVSDFISTLSDCHCKLSFGILASYSVERQDLNQNESIFPGKYIWSTKAGQKLCDALTQADAKYNIKNFLDKSFENTSEGIENAVNTCHEIIVNAANKANSLKNLSDEKA

Mean predicted aligned error: 18.35 Å

Solvent-accessible surface area (backbone atoms only — not comparable to full-atom values): 15332 Å² total; per-residue (Å²): 117,78,69,59,60,62,48,62,61,60,67,71,71,75,87,73,86,88,80,85,88,84,90,85,88,83,90,78,89,84,84,84,78,84,94,65,89,90,62,39,24,45,29,57,65,76,37,58,73,79,70,60,81,56,60,87,85,53,85,71,59,96,83,63,81,61,77,82,85,84,66,78,52,32,40,71,31,80,53,67,41,77,56,12,48,51,52,28,52,50,18,42,78,65,56,25,40,69,47,60,6,46,36,61,68,20,54,64,11,65,58,27,29,50,48,100,91,50,69,34,46,52,73,79,52,72,41,45,61,75,53,56,78,36,44,74,35,32,30,65,44,77,76,46,76,90,82,29,94,38,52,33,53,75,48,71,43,70,66,76,91,73,82,77,77,78,71,84,70,89,56,77,80,70,72,70,78,53,67,76,59,92,44,98,58,44,65,58,36,32,53,54,30,47,68,33,73,65,43,44,48,53,51,48,52,55,72,74,49,87,67,55,100,43,75,65,28,48,51,52,50,51,51,55,53,48,52,56,54,50,56,22,41,59,70,35,56,41,54,62,64,88,76,75,81,79,122

Radius of gyration: 25.47 Å; Cα contacts (8 Å, |Δi|>4): 276; chains: 1; bounding box: 59×50×63 Å

Organism: Mytilus edulis (NCBI:txid6550)